Protein AF-0000000084980084 (afdb_homodimer)

Nearest PDB structures (foldseek):
  2id1-assembly2_B  TM=8.682E-01  e=2.088E-11  Chromobacterium violaceum ATCC 12472
  3ups-assembly1_A-2  TM=8.887E-01  e=3.877E-11  Zymomonas mobilis subsp. mobilis ZM4 = ATCC 31821
  4wcw-assembly1_B  TM=8.717E-01  e=7.095E-10  Mycobacterium tuberculosis H37Rv
  6sj6-assembly1_9  TM=8.234E-01  e=1.028E-09  Staphylococcus aureus subsp. aureus NCTC 8325
  4wcw-assembly2_C  TM=8.303E-01  e=7.442E-09  Mycobacterium tuberculosis H37Rv

Organism: NCBI:txid883114

Solvent-accessible surface area (backbone atoms only — not comparable to full-atom values): 10503 Å² total; per-residue (Å²): 129,56,73,67,55,50,45,52,48,25,31,52,75,63,64,42,38,80,73,38,77,42,81,36,47,93,73,39,74,57,29,42,30,41,35,37,34,30,18,86,34,45,70,44,28,48,51,33,51,50,39,30,50,51,53,41,43,74,71,72,47,66,76,76,42,79,41,42,69,87,76,17,45,48,29,41,36,35,47,53,48,35,38,37,40,35,29,14,46,67,52,38,50,50,31,50,53,52,52,71,73,107,128,56,74,66,56,49,48,52,49,26,32,53,75,63,62,42,38,81,72,37,78,43,81,35,48,93,74,38,74,57,29,43,29,40,35,38,34,31,18,85,35,45,69,45,28,48,50,34,52,50,40,32,50,51,52,41,43,74,71,70,46,65,77,77,43,78,41,43,70,87,75,17,45,48,28,41,35,34,47,53,48,34,37,36,40,36,29,15,48,65,52,39,50,51,31,50,54,52,50,67,76,103

InterPro domains:
  IPR004394 Protein Iojap/ribosomal silencing factor RsfS [MF_01477] (1-102)
  IPR004394 Protein Iojap/ribosomal silencing factor RsfS [PTHR21043] (2-101)
  IPR004394 Protein Iojap/ribosomal silencing factor RsfS [TIGR00090] (4-101)
  IPR043519 Nucleotidyltransferase superfamily [G3DSA:3.30.460.10] (1-102)
  IPR043519 Nucleotidyltransferase superfamily [SSF81301] (2-101)

Structure (mmCIF, N/CA/C/O backbone):
data_AF-0000000084980084-model_v1
#
loop_
_entity.id
_entity.type
_entity.pdbx_description
1 polymer 'Ribosomal silencing factor RsfS'
#
loop_
_atom_site.group_PDB
_atom_site.id
_atom_site.type_symbol
_atom_site.label_atom_id
_atom_site.label_alt_id
_atom_site.label_comp_id
_atom_site.label_asym_id
_atom_site.label_entity_id
_atom_site.label_seq_id
_atom_site.pdbx_PDB_ins_code
_atom_site.Cartn_x
_atom_site.Cartn_y
_atom_site.Cartn_z
_atom_site.occupancy
_atom_site.B_iso_or_equiv
_atom_site.auth_seq_id
_atom_site.auth_comp_id
_atom_site.auth_asym_id
_atom_site.auth_atom_id
_atom_site.pdbx_PDB_model_num
ATOM 1 N N . MET A 1 1 ? -14.57 -20.594 -0.351 1 77.12 1 MET A N 1
ATOM 2 C CA . MET A 1 1 ? -13.289 -19.969 -0.024 1 77.12 1 MET A CA 1
ATOM 3 C C . MET A 1 1 ? -13.453 -18.453 0.149 1 77.12 1 MET A C 1
ATOM 5 O O . MET A 1 1 ? -14.141 -17.812 -0.641 1 77.12 1 MET A O 1
ATOM 9 N N . ASN A 1 2 ? -12.984 -17.906 1.342 1 91.81 2 ASN A N 1
ATOM 10 C CA . ASN A 1 2 ? -13.164 -16.469 1.499 1 91.81 2 ASN A CA 1
ATOM 11 C C . ASN A 1 2 ? -12.148 -15.68 0.67 1 91.81 2 ASN A C 1
ATOM 13 O O . ASN A 1 2 ? -11.258 -16.266 0.054 1 91.81 2 ASN A O 1
ATOM 17 N N . LYS A 1 3 ? -12.375 -14.484 0.524 1 95.31 3 LYS A N 1
ATOM 18 C CA . LYS A 1 3 ? -11.602 -13.617 -0.361 1 95.31 3 LYS A CA 1
ATOM 19 C C . LYS A 1 3 ? -10.109 -13.719 -0.072 1 95.31 3 LYS A C 1
ATOM 21 O O . LYS A 1 3 ? -9.297 -13.781 -0.997 1 95.31 3 LYS A O 1
ATOM 26 N N . LEU A 1 4 ? -9.672 -13.789 1.197 1 97.44 4 LEU A N 1
ATOM 27 C CA . LEU A 1 4 ? -8.266 -13.875 1.592 1 97.44 4 LEU A CA 1
ATOM 28 C C . LEU A 1 4 ? -7.652 -15.195 1.14 1 97.44 4 LEU A C 1
ATOM 30 O O . LEU A 1 4 ? -6.531 -15.219 0.631 1 97.44 4 LEU A O 1
ATOM 34 N N . GLU A 1 5 ? -8.383 -16.281 1.308 1 97.88 5 GLU A N 1
ATOM 35 C CA . GLU A 1 5 ? -7.914 -17.594 0.877 1 97.88 5 GLU A CA 1
ATOM 36 C C . GLU A 1 5 ? -7.707 -17.641 -0.634 1 97.88 5 GLU A C 1
ATOM 38 O O . GLU A 1 5 ? -6.766 -18.266 -1.12 1 97.88 5 GLU A O 1
ATOM 43 N N . ILE A 1 6 ? -8.609 -16.969 -1.314 1 98.19 6 ILE A N 1
ATOM 44 C CA . ILE A 1 6 ? -8.516 -16.906 -2.77 1 98.19 6 ILE A CA 1
ATOM 45 C C . ILE A 1 6 ? -7.219 -16.219 -3.176 1 98.19 6 ILE A C 1
ATOM 47 O O . ILE A 1 6 ? -6.492 -16.703 -4.043 1 98.19 6 ILE A O 1
ATOM 51 N N . VAL A 1 7 ? -6.898 -15.062 -2.568 1 98.69 7 VAL A N 1
ATOM 52 C CA . VAL A 1 7 ? -5.703 -14.289 -2.869 1 98.69 7 VAL A CA 1
ATOM 53 C C . VAL A 1 7 ? -4.457 -15.109 -2.559 1 98.69 7 VAL A C 1
ATOM 55 O O . VAL A 1 7 ? -3.541 -15.203 -3.383 1 98.69 7 VAL A O 1
ATOM 58 N N . LYS A 1 8 ? -4.449 -15.758 -1.395 1 98.69 8 LYS A N 1
ATOM 59 C CA . LYS A 1 8 ? -3.299 -16.562 -0.993 1 98.69 8 LYS A CA 1
ATOM 60 C C . LYS A 1 8 ? -3.062 -17.719 -1.973 1 98.69 8 LYS A C 1
ATOM 62 O O . LYS A 1 8 ? -1.929 -17.953 -2.393 1 98.69 8 LYS A O 1
ATOM 67 N N . LYS A 1 9 ? -4.156 -18.422 -2.297 1 98.56 9 LYS A N 1
ATOM 68 C CA . LYS A 1 9 ? -4.059 -19.547 -3.219 1 98.56 9 LYS A CA 1
ATOM 69 C C . LYS A 1 9 ? -3.564 -19.094 -4.59 1 98.56 9 LYS A C 1
ATOM 71 O O . LYS A 1 9 ? -2.75 -19.781 -5.215 1 98.56 9 LYS A O 1
ATOM 76 N N . ALA A 1 10 ? -4.082 -17.953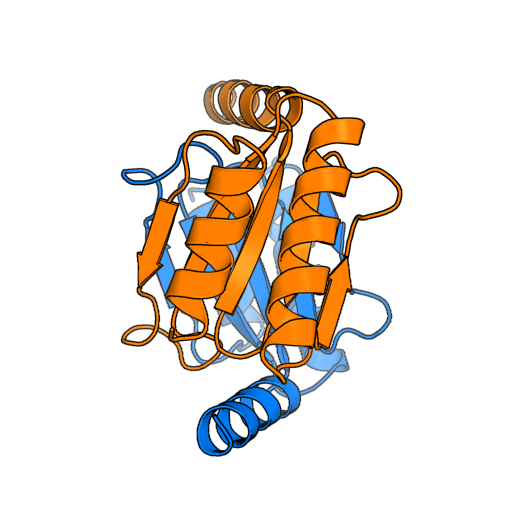 -5.043 1 98.75 10 ALA A N 1
ATOM 77 C CA . ALA A 1 10 ? -3.639 -17.406 -6.324 1 98.75 10 ALA A CA 1
ATOM 78 C C . ALA A 1 10 ? -2.135 -17.156 -6.324 1 98.75 10 ALA A C 1
ATOM 80 O O . ALA A 1 10 ? -1.443 -17.469 -7.293 1 98.75 10 ALA A O 1
ATOM 81 N N . CYS A 1 11 ? -1.605 -16.547 -5.277 1 98.81 11 CYS A N 1
ATOM 82 C CA . CYS A 1 11 ? -0.177 -16.281 -5.148 1 98.81 11 CYS A CA 1
ATOM 83 C C . CYS A 1 11 ? 0.62 -17.578 -5.141 1 98.81 11 CYS A C 1
ATOM 85 O O . CYS A 1 11 ? 1.653 -17.688 -5.805 1 98.81 11 CYS A O 1
ATOM 87 N N . GLU A 1 12 ? 0.078 -18.609 -4.379 1 98.62 12 GLU A N 1
ATOM 88 C CA . GLU A 1 12 ? 0.736 -19.906 -4.301 1 98.62 12 GLU A CA 1
ATOM 89 C C . GLU A 1 12 ? 0.743 -20.609 -5.656 1 98.62 12 GLU A C 1
ATOM 91 O O . GLU A 1 12 ? 1.755 -21.188 -6.059 1 98.62 12 GLU A O 1
ATOM 96 N N . ASP A 1 13 ? -0.375 -20.531 -6.316 1 98.5 13 ASP A N 1
ATOM 97 C CA . ASP A 1 13 ? -0.528 -21.188 -7.605 1 98.5 13 ASP A CA 1
ATOM 98 C C . ASP A 1 13 ? 0.495 -20.672 -8.617 1 98.5 13 ASP A C 1
ATOM 100 O O . ASP A 1 13 ? 0.95 -21.422 -9.484 1 98.5 13 ASP A O 1
ATOM 104 N N . ARG A 1 14 ? 0.792 -19.375 -8.469 1 98.69 14 ARG A N 1
ATOM 105 C CA . ARG A 1 14 ? 1.751 -18.797 -9.398 1 98.69 14 ARG A CA 1
ATOM 106 C C . ARG A 1 14 ? 3.139 -18.703 -8.773 1 98.69 14 ARG A C 1
ATOM 108 O O . ARG A 1 14 ? 3.994 -17.953 -9.25 1 98.69 14 ARG A O 1
ATOM 115 N N . LEU A 1 15 ? 3.291 -19.375 -7.652 1 98.62 15 LEU A N 1
ATOM 116 C CA . LEU A 1 15 ? 4.586 -19.562 -7.012 1 98.62 15 LEU A CA 1
ATOM 117 C C . LEU A 1 15 ? 5.156 -18.25 -6.516 1 98.62 15 LEU A C 1
ATOM 119 O O . LEU A 1 15 ? 6.355 -18 -6.641 1 98.62 15 LEU A O 1
ATOM 123 N N . GLY A 1 16 ? 4.281 -17.391 -6.066 1 98.62 16 GLY A N 1
ATOM 124 C CA . GLY A 1 16 ? 4.781 -16.234 -5.355 1 98.62 16 GLY A CA 1
ATOM 125 C C . GLY A 1 16 ? 5.594 -16.578 -4.125 1 98.62 16 GLY A C 1
ATOM 126 O O . GLY A 1 16 ? 5.344 -17.609 -3.482 1 98.62 16 GLY A O 1
ATOM 127 N N . SER A 1 17 ? 6.59 -15.742 -3.809 1 97.88 17 SER A N 1
ATOM 128 C CA . SER A 1 17 ? 7.441 -16.016 -2.658 1 97.88 17 SER A CA 1
ATOM 129 C C . SER A 1 17 ? 7.184 -15.031 -1.527 1 97.88 17 SER A C 1
ATOM 131 O O . SER A 1 17 ? 6.609 -13.961 -1.751 1 97.88 17 SER A O 1
ATOM 133 N N . ASP A 1 18 ? 7.547 -15.414 -0.273 1 96.56 18 ASP A N 1
ATOM 134 C CA . ASP A 1 18 ? 7.465 -14.562 0.908 1 96.56 18 ASP A CA 1
ATOM 135 C C . ASP A 1 18 ? 6.074 -13.945 1.044 1 96.56 18 ASP A C 1
ATOM 137 O O . ASP A 1 18 ? 5.938 -12.727 1.154 1 96.56 18 ASP A O 1
ATOM 141 N N . ILE A 1 19 ? 5.094 -14.828 0.903 1 98.19 19 ILE A N 1
ATOM 142 C CA . ILE A 1 19 ? 3.711 -14.375 1.026 1 98.19 19 ILE A CA 1
ATOM 143 C C . ILE A 1 19 ? 3.402 -14.047 2.486 1 98.19 19 ILE A C 1
ATOM 145 O O . ILE A 1 19 ? 3.434 -14.93 3.346 1 98.19 19 ILE A O 1
ATOM 149 N N . LYS A 1 20 ? 3.145 -12.758 2.812 1 97.44 20 LYS A N 1
ATOM 150 C CA . LYS A 1 20 ? 2.805 -12.297 4.156 1 97.44 20 LYS A CA 1
ATOM 151 C C . LYS A 1 20 ? 1.381 -11.75 4.203 1 97.44 20 LYS A C 1
ATOM 153 O O . LYS A 1 20 ? 0.94 -11.07 3.277 1 97.44 20 LYS A O 1
ATOM 158 N N . VAL A 1 21 ? 0.705 -12.133 5.18 1 97.56 21 VAL A N 1
ATOM 159 C CA . VAL A 1 21 ? -0.629 -11.602 5.441 1 97.56 21 VAL A CA 1
ATOM 160 C C . VAL A 1 21 ? -0.624 -10.805 6.742 1 97.56 21 VAL A C 1
ATOM 162 O O . VAL A 1 21 ? -0.337 -11.352 7.812 1 97.56 21 VAL A O 1
ATOM 165 N N . LEU A 1 22 ? -0.903 -9.516 6.578 1 95.88 22 LEU A N 1
ATOM 166 C CA . LEU A 1 22 ? -0.976 -8.648 7.746 1 95.88 22 LEU A CA 1
ATOM 167 C C . LEU A 1 22 ? -2.424 -8.305 8.078 1 95.88 22 LEU A C 1
ATOM 169 O O . LEU A 1 22 ? -3.123 -7.684 7.281 1 95.88 22 LEU A O 1
ATOM 173 N N . GLU A 1 23 ? -2.887 -8.742 9.273 1 95.5 23 GLU A N 1
ATOM 174 C CA . GLU A 1 23 ? -4.211 -8.352 9.742 1 95.5 23 GLU A CA 1
ATOM 175 C C . GLU A 1 23 ? -4.195 -6.934 10.312 1 95.5 23 GLU A C 1
ATOM 177 O O . GLU A 1 23 ? -3.527 -6.668 11.312 1 95.5 23 GLU A O 1
ATOM 182 N N . ILE A 1 24 ? -4.961 -6.047 9.617 1 93.62 24 ILE A N 1
ATOM 183 C CA . ILE A 1 24 ? -4.848 -4.656 10.047 1 93.62 24 ILE A CA 1
ATOM 184 C C . ILE A 1 24 ? -6.227 -4.109 10.398 1 93.62 24 ILE A C 1
ATOM 186 O O . ILE A 1 24 ? -6.371 -2.928 10.727 1 93.62 24 ILE A O 1
ATOM 190 N N . GLY A 1 25 ? -7.23 -4.918 10.375 1 91.31 25 GLY A N 1
ATOM 191 C CA . GLY A 1 25 ? -8.609 -4.512 10.602 1 91.31 25 GLY A CA 1
ATOM 192 C C . GLY A 1 25 ? -8.828 -3.9 11.969 1 91.31 25 GLY A C 1
ATOM 193 O O . GLY A 1 25 ? -9.758 -3.109 12.156 1 91.31 25 GLY A O 1
ATOM 194 N N . SER A 1 26 ? -8.078 -4.297 12.977 1 91.31 26 SER A N 1
ATOM 195 C CA . SER A 1 26 ? -8.203 -3.75 14.32 1 91.31 26 SER A CA 1
ATOM 196 C C . SER A 1 26 ? -7.555 -2.375 14.43 1 91.31 26 SER A C 1
ATOM 198 O O . SER A 1 26 ? -7.824 -1.627 15.367 1 91.31 26 SER A O 1
ATOM 200 N N . LYS A 1 27 ? -6.758 -2.014 13.43 1 90.75 27 LYS A N 1
ATOM 201 C CA . LYS A 1 27 ? -5.988 -0.774 13.492 1 90.75 27 LYS A CA 1
ATOM 202 C C . LYS A 1 27 ? -6.586 0.289 12.578 1 90.75 27 LYS A C 1
ATOM 204 O O . LYS A 1 27 ? -6.473 1.486 12.852 1 90.75 27 LYS A O 1
ATOM 209 N N . THR A 1 28 ? -7.137 -0.176 11.477 1 90.19 28 THR A N 1
ATOM 210 C CA . THR A 1 28 ? -7.68 0.755 10.492 1 90.19 28 THR A CA 1
ATOM 211 C C . THR A 1 28 ? -8.93 0.177 9.828 1 90.19 28 THR A C 1
ATOM 213 O O . THR A 1 28 ? -9.109 -1.041 9.797 1 90.19 28 THR A O 1
ATOM 216 N N . THR A 1 29 ? -9.742 1.043 9.32 1 88.62 29 THR A N 1
ATOM 217 C CA . THR A 1 29 ? -10.984 0.591 8.695 1 88.62 29 THR A CA 1
ATOM 218 C C . THR A 1 29 ? -10.805 0.44 7.191 1 88.62 29 THR A C 1
ATOM 220 O O . THR A 1 29 ? -11.703 -0.048 6.5 1 88.62 29 THR A O 1
ATOM 223 N N . ILE A 1 30 ? -9.727 0.783 6.605 1 90.5 30 ILE A N 1
ATOM 224 C CA . ILE A 1 30 ? -9.539 0.833 5.156 1 90.5 30 ILE A CA 1
ATOM 225 C C . ILE A 1 30 ? -9.5 -0.586 4.594 1 90.5 30 ILE A C 1
ATOM 227 O O . ILE A 1 30 ? -9.945 -0.825 3.467 1 90.5 30 ILE A O 1
ATOM 231 N N . ALA A 1 31 ? -8.875 -1.451 5.328 1 94 31 ALA A N 1
ATOM 232 C CA . ALA A 1 31 ? -8.758 -2.844 4.902 1 94 31 ALA A CA 1
ATOM 233 C C . ALA A 1 31 ? -8.688 -3.779 6.109 1 94 31 ALA A C 1
ATOM 235 O O . ALA A 1 31 ? -8.305 -3.361 7.203 1 94 31 ALA A O 1
ATOM 236 N N . ASP A 1 32 ? -9.039 -5.039 5.914 1 95.5 32 ASP A N 1
ATOM 237 C CA . ASP A 1 32 ? -8.898 -6.055 6.949 1 95.5 32 ASP A CA 1
ATOM 238 C C . ASP A 1 32 ? -7.52 -6.707 6.891 1 95.5 32 ASP A C 1
ATOM 240 O O . ASP A 1 32 ? -6.969 -7.105 7.922 1 95.5 32 ASP A O 1
ATOM 244 N N . TYR A 1 33 ? -6.969 -6.734 5.582 1 96.69 33 TYR A N 1
ATOM 245 C CA . TYR A 1 33 ? -5.691 -7.41 5.387 1 96.69 33 TYR A CA 1
ATOM 246 C C . TYR A 1 33 ? -4.836 -6.672 4.367 1 96.69 33 TYR A C 1
ATOM 248 O O . TYR A 1 33 ? -5.344 -6.191 3.354 1 96.69 33 TYR A O 1
ATOM 256 N N . PHE A 1 34 ? -3.574 -6.543 4.625 1 97.62 34 PHE A N 1
ATOM 257 C CA . PHE A 1 34 ? -2.566 -6.348 3.586 1 97.62 34 PHE A CA 1
ATOM 258 C C . PHE A 1 34 ? -1.901 -7.672 3.225 1 97.62 34 PHE A C 1
ATOM 260 O O . PHE A 1 34 ? -1.542 -8.453 4.105 1 97.62 34 PHE A O 1
ATOM 267 N N . VAL A 1 35 ? -1.855 -7.914 2.01 1 98.38 35 VAL A N 1
ATOM 268 C CA . VAL A 1 35 ? -1.108 -9.07 1.521 1 98.38 35 VAL A CA 1
ATOM 269 C C . VAL A 1 35 ? 0.121 -8.602 0.747 1 98.38 35 VAL A C 1
ATOM 271 O O . VAL A 1 35 ? 0.023 -7.719 -0.109 1 98.38 35 VAL A O 1
ATOM 274 N N . ILE A 1 36 ? 1.264 -9.141 1.108 1 98.12 36 ILE A N 1
ATOM 275 C CA . ILE A 1 36 ? 2.514 -8.797 0.439 1 98.12 36 ILE A CA 1
ATOM 276 C C . ILE A 1 36 ? 3.119 -10.055 -0.187 1 98.12 36 ILE A C 1
ATOM 278 O O . ILE A 1 36 ? 3.223 -11.094 0.468 1 98.12 36 ILE A O 1
ATOM 282 N N . VAL A 1 37 ? 3.451 -9.977 -1.433 1 98.56 37 VAL A N 1
ATOM 283 C CA . VAL A 1 37 ? 4.023 -11.133 -2.121 1 98.56 37 VAL A CA 1
ATOM 284 C C . VAL A 1 37 ? 5.156 -10.68 -3.035 1 98.56 37 VAL A C 1
ATOM 286 O O . VAL A 1 37 ? 5.18 -9.531 -3.488 1 98.56 37 VAL A O 1
ATOM 289 N N . THR A 1 38 ? 6.129 -11.594 -3.234 1 98.38 38 THR A N 1
ATOM 290 C CA . THR A 1 38 ? 7.297 -11.297 -4.059 1 98.38 38 THR A CA 1
ATOM 291 C C . THR A 1 38 ? 7.293 -12.141 -5.328 1 98.38 38 THR A C 1
ATOM 293 O O . THR A 1 38 ? 7.086 -13.352 -5.273 1 98.38 38 THR A O 1
ATOM 296 N N . GLY A 1 39 ? 7.332 -11.477 -6.438 1 98.62 39 GLY A N 1
ATOM 297 C CA . GLY A 1 39 ? 7.617 -12.148 -7.699 1 98.62 39 GLY A CA 1
ATOM 298 C C . GLY A 1 39 ? 9.086 -12.094 -8.086 1 98.62 39 GLY A C 1
ATOM 299 O O . GLY A 1 39 ? 9.789 -11.156 -7.715 1 98.62 39 GLY A O 1
ATOM 300 N N . ASN A 1 40 ? 9.539 -12.953 -8.945 1 97.81 40 ASN A N 1
ATOM 301 C CA . ASN A 1 40 ? 10.961 -13.07 -9.273 1 97.81 40 ASN A CA 1
ATOM 302 C C . ASN A 1 40 ? 11.336 -12.18 -10.453 1 97.81 40 ASN A C 1
ATOM 304 O O . ASN A 1 40 ? 12.516 -12.016 -10.758 1 97.81 40 ASN A O 1
ATOM 308 N N . SER A 1 41 ? 10.406 -11.688 -11.164 1 98.12 41 SER A N 1
ATOM 309 C CA . SER A 1 41 ? 10.586 -10.797 -12.312 1 98.12 41 SER A CA 1
ATOM 310 C C . SER A 1 41 ? 9.328 -9.969 -12.57 1 98.12 41 SER A C 1
ATOM 312 O O . SER A 1 41 ? 8.281 -10.219 -11.969 1 98.12 41 SER A O 1
ATOM 314 N N . VAL A 1 42 ? 9.477 -8.977 -13.453 1 98.19 42 VAL A N 1
ATOM 315 C CA . VAL A 1 42 ? 8.336 -8.148 -13.82 1 98.19 42 VAL A CA 1
ATOM 316 C C . VAL A 1 42 ? 7.258 -9.016 -14.469 1 98.19 42 VAL A C 1
ATOM 318 O O . VAL A 1 42 ? 6.062 -8.828 -14.227 1 98.19 42 VAL A O 1
ATOM 321 N N . GLN A 1 43 ? 7.699 -9.953 -15.297 1 98.31 43 GLN A N 1
ATOM 322 C CA . GLN A 1 43 ? 6.746 -10.867 -15.906 1 98.31 43 GLN A CA 1
ATOM 323 C C . GLN A 1 43 ? 6.016 -11.688 -14.852 1 98.31 43 GLN A C 1
ATOM 325 O O . GLN A 1 43 ? 4.809 -11.914 -14.953 1 98.31 43 GLN A O 1
ATOM 330 N N . HIS A 1 44 ? 6.746 -12.117 -13.914 1 98.75 44 HIS A N 1
ATOM 331 C CA . HIS A 1 44 ? 6.176 -12.922 -12.844 1 98.75 44 HIS A CA 1
ATOM 332 C C . HIS A 1 44 ? 5.219 -12.102 -11.992 1 98.75 44 HIS A C 1
ATOM 334 O O . HIS A 1 44 ? 4.141 -12.578 -11.625 1 98.75 44 HIS A O 1
ATOM 340 N N . THR A 1 45 ? 5.57 -10.859 -11.609 1 98.81 45 THR A N 1
ATOM 341 C CA . THR A 1 45 ? 4.668 -10.016 -10.836 1 98.81 45 THR A CA 1
ATOM 342 C C . THR A 1 45 ? 3.357 -9.797 -11.586 1 98.81 45 THR A C 1
ATOM 344 O O . THR A 1 45 ? 2.281 -9.805 -10.984 1 98.81 45 THR A O 1
ATOM 347 N N . LYS A 1 46 ? 3.451 -9.586 -12.891 1 98.62 46 LYS A N 1
ATOM 348 C CA . LYS A 1 46 ? 2.248 -9.43 -13.703 1 98.62 46 LYS A CA 1
ATOM 349 C C . LYS A 1 46 ? 1.405 -10.703 -13.688 1 98.62 46 LYS A C 1
ATOM 351 O O . LYS A 1 46 ? 0.177 -10.641 -13.609 1 98.62 46 LYS A O 1
ATOM 356 N N . ALA A 1 47 ? 2.074 -11.867 -13.766 1 98.75 47 ALA A N 1
ATOM 357 C CA . ALA A 1 47 ? 1.364 -13.141 -13.734 1 98.75 47 ALA A CA 1
ATOM 358 C C . ALA A 1 47 ? 0.641 -13.328 -12.406 1 98.75 47 ALA A C 1
ATOM 360 O O . ALA A 1 47 ? -0.477 -13.852 -12.367 1 98.75 47 ALA A O 1
ATOM 361 N N . LEU A 1 48 ? 1.312 -12.938 -11.32 1 98.88 48 LEU A N 1
ATOM 362 C CA . LEU A 1 48 ? 0.701 -12.992 -10 1 98.88 48 LEU A CA 1
ATOM 363 C C . LEU A 1 48 ? -0.545 -12.117 -9.938 1 98.88 48 LEU A C 1
ATOM 365 O O . LEU A 1 48 ? -1.608 -12.57 -9.508 1 98.88 48 LEU A O 1
ATOM 369 N N . ALA A 1 49 ? -0.368 -10.906 -10.414 1 98.75 49 ALA A N 1
ATOM 370 C CA . ALA A 1 49 ? -1.482 -9.961 -10.391 1 98.75 49 ALA A CA 1
ATOM 371 C C . ALA A 1 49 ? -2.654 -10.477 -11.219 1 98.75 49 ALA A C 1
ATOM 373 O O . ALA A 1 49 ? -3.805 -10.438 -10.773 1 98.75 49 ALA A O 1
ATOM 374 N N . ASN A 1 50 ? -2.371 -10.961 -12.422 1 98.62 50 ASN A N 1
ATOM 375 C CA . ASN A 1 50 ? -3.406 -11.484 -13.305 1 98.62 50 ASN A CA 1
ATOM 376 C C . ASN A 1 50 ? -4.121 -12.688 -12.688 1 98.62 50 ASN A C 1
ATOM 378 O O . ASN A 1 50 ? -5.34 -12.82 -12.805 1 98.62 50 ASN A O 1
ATOM 382 N N . GLU A 1 51 ? -3.352 -13.547 -12.055 1 98.81 51 GLU A N 1
ATOM 383 C CA . GLU A 1 51 ? -3.947 -14.711 -11.422 1 98.81 51 GLU A CA 1
ATOM 384 C C . GLU A 1 51 ? -4.887 -14.305 -10.289 1 98.81 51 GLU A C 1
ATOM 386 O O . GLU A 1 51 ? -5.988 -14.844 -10.164 1 98.81 51 GLU A O 1
ATOM 391 N N . ILE A 1 52 ? -4.406 -13.359 -9.453 1 98.81 52 ILE A N 1
ATOM 392 C CA . ILE A 1 52 ? -5.242 -12.859 -8.367 1 98.81 52 ILE A CA 1
ATOM 393 C C . ILE A 1 52 ? -6.531 -12.273 -8.938 1 98.81 52 ILE A C 1
ATOM 395 O O . ILE A 1 52 ? -7.625 -12.586 -8.469 1 98.81 52 ILE A O 1
ATOM 399 N N . GLU A 1 53 ? -6.367 -11.438 -9.953 1 98.5 53 GLU A N 1
ATOM 400 C CA . GLU A 1 53 ? -7.523 -10.805 -10.57 1 98.5 53 GLU A CA 1
ATOM 401 C C . GLU A 1 53 ? -8.492 -11.844 -11.125 1 98.5 53 GLU A C 1
ATOM 403 O O . GLU A 1 53 ? -9.695 -11.773 -10.875 1 98.5 53 GLU A O 1
ATOM 408 N N . ASP A 1 54 ? -7.965 -12.828 -11.852 1 98.44 54 ASP A N 1
ATOM 409 C CA . ASP A 1 54 ? -8.781 -13.867 -12.461 1 98.44 54 ASP A CA 1
ATOM 410 C C . ASP A 1 54 ? -9.555 -14.648 -11.406 1 98.44 54 ASP A C 1
ATOM 412 O O . ASP A 1 54 ? -10.766 -14.844 -11.531 1 98.44 54 ASP A O 1
ATOM 416 N N . LYS A 1 55 ? -8.883 -15.062 -10.359 1 98.38 55 LYS A N 1
ATOM 417 C CA . LYS A 1 55 ? -9.508 -15.883 -9.328 1 98.38 55 LYS A CA 1
ATOM 418 C C . LYS A 1 55 ? -10.539 -15.078 -8.531 1 98.38 55 LYS A C 1
ATOM 420 O O . LYS A 1 55 ? -11.594 -15.594 -8.164 1 98.38 55 L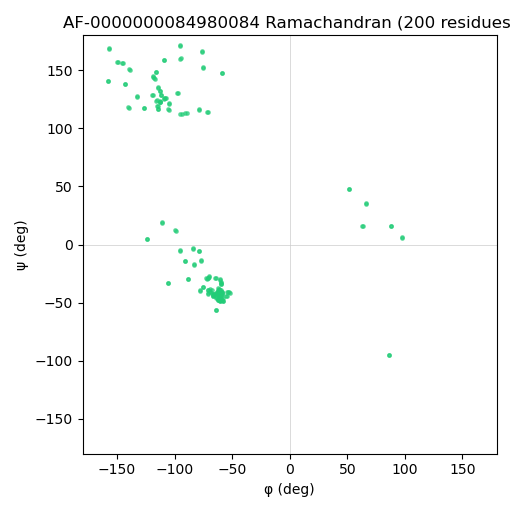YS A O 1
ATOM 425 N N . ILE A 1 56 ? -10.18 -13.844 -8.242 1 97.69 56 ILE A N 1
ATOM 426 C CA . ILE A 1 56 ? -11.086 -12.961 -7.516 1 97.69 56 ILE A CA 1
ATOM 427 C C . ILE A 1 56 ? -12.359 -12.742 -8.328 1 97.69 56 ILE A C 1
ATOM 429 O O . ILE A 1 56 ? -13.469 -12.859 -7.801 1 97.69 56 ILE A O 1
ATOM 433 N N . GLU A 1 57 ? -12.18 -12.484 -9.633 1 97.06 57 GLU A N 1
ATOM 434 C CA . GLU A 1 57 ? -13.32 -12.227 -10.5 1 97.06 57 GLU A CA 1
ATOM 435 C C . GLU A 1 57 ? -14.156 -13.492 -10.703 1 97.06 57 GLU A C 1
ATOM 437 O O . GLU A 1 57 ? -15.383 -13.445 -10.703 1 97.06 57 GLU A O 1
ATOM 442 N N . LYS A 1 58 ? -13.5 -14.617 -10.82 1 97.44 58 LYS A N 1
ATOM 443 C CA . LYS A 1 58 ? -14.203 -15.891 -10.984 1 97.44 58 LYS A CA 1
ATOM 444 C C . LYS A 1 58 ? -15.023 -16.219 -9.742 1 97.44 58 LYS A C 1
ATOM 446 O O . LYS A 1 58 ? -16.062 -16.875 -9.844 1 97.44 58 LYS A O 1
ATOM 451 N N . ALA A 1 59 ? -14.555 -15.734 -8.625 1 96.31 59 ALA A N 1
ATOM 452 C CA . ALA A 1 59 ? -15.258 -16 -7.371 1 96.31 59 ALA A CA 1
ATOM 453 C C . ALA A 1 59 ? -16.391 -15.008 -7.16 1 96.31 59 ALA A C 1
ATOM 455 O O . ALA A 1 59 ? -17.109 -15.078 -6.156 1 96.31 59 ALA A O 1
ATOM 456 N N . GLY A 1 60 ? -16.562 -14.008 -8.07 1 94.31 60 GLY A N 1
ATOM 457 C CA . GLY A 1 60 ? -17.688 -13.086 -8.023 1 94.31 60 GLY A CA 1
ATOM 458 C C . GLY A 1 60 ? -17.359 -11.766 -7.344 1 94.31 60 GLY A C 1
ATOM 459 O O . GLY A 1 60 ? -18.25 -10.961 -7.07 1 94.31 60 GLY A O 1
ATOM 460 N N . TYR A 1 61 ? -16.078 -11.625 -7.023 1 94.5 61 TYR A N 1
ATOM 461 C CA . TYR A 1 61 ? -15.633 -10.375 -6.43 1 94.5 61 TYR A CA 1
ATOM 462 C C . TYR A 1 61 ? -15.07 -9.438 -7.492 1 94.5 61 TYR A C 1
ATOM 464 O O . TYR A 1 61 ? -14.992 -9.797 -8.672 1 94.5 61 TYR A O 1
ATOM 472 N N . GLU A 1 62 ? -14.82 -8.211 -7.094 1 92.94 62 GLU A N 1
ATOM 473 C CA . GLU A 1 62 ? -14.297 -7.207 -8.016 1 92.94 62 GLU A CA 1
ATOM 474 C C . GLU A 1 62 ? -12.93 -6.703 -7.574 1 92.94 62 GLU A C 1
ATOM 476 O O . GLU A 1 62 ? -12.664 -6.586 -6.379 1 92.94 62 GLU A O 1
ATOM 481 N N . VAL A 1 63 ? -12.102 -6.43 -8.516 1 95.75 63 VAL A N 1
ATOM 482 C CA . VAL A 1 63 ? -10.875 -5.668 -8.297 1 95.75 63 VAL A CA 1
ATOM 483 C C . VAL A 1 63 ? -11.156 -4.176 -8.477 1 95.75 63 VAL A C 1
ATOM 485 O O . VAL A 1 63 ? -11.438 -3.723 -9.586 1 95.75 63 VAL A O 1
ATOM 488 N N . LEU A 1 64 ? -11.047 -3.43 -7.371 1 93.62 64 LEU A N 1
ATOM 489 C CA . LEU A 1 64 ? -11.438 -2.025 -7.398 1 93.62 64 LEU A CA 1
ATOM 490 C C . LEU A 1 64 ?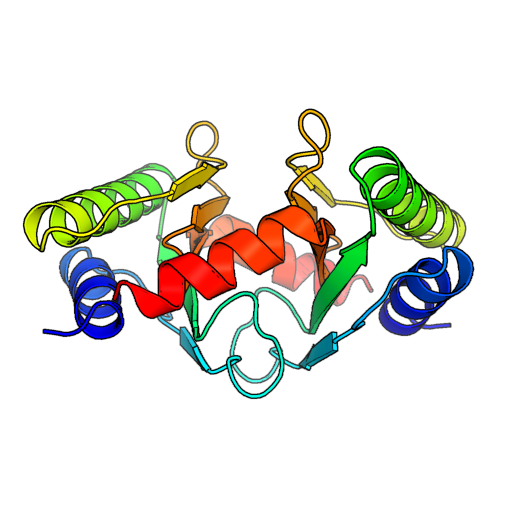 -10.391 -1.184 -8.117 1 93.62 64 LEU A C 1
ATOM 492 O O . LEU A 1 64 ? -10.727 -0.219 -8.805 1 93.62 64 LEU A O 1
ATOM 496 N N . ARG A 1 65 ? -9.156 -1.506 -7.945 1 92.5 65 ARG A N 1
ATOM 497 C CA . ARG A 1 65 ? -8.07 -0.728 -8.531 1 92.5 65 ARG A CA 1
ATOM 498 C C . ARG A 1 65 ? -6.801 -1.567 -8.664 1 92.5 65 ARG A C 1
ATOM 500 O O . ARG A 1 65 ? -6.504 -2.389 -7.797 1 92.5 65 ARG A O 1
ATOM 507 N N . ASN A 1 66 ? -6.09 -1.372 -9.789 1 94.12 66 ASN A N 1
ATOM 508 C CA . ASN A 1 66 ? -4.77 -1.938 -10.047 1 94.12 66 ASN A CA 1
ATOM 509 C C . ASN A 1 66 ? -3.764 -0.862 -10.445 1 94.12 66 ASN A C 1
ATOM 511 O O . ASN A 1 66 ? -3.936 -0.198 -11.469 1 94.12 66 ASN A O 1
ATOM 515 N N . GLU A 1 67 ? -2.744 -0.716 -9.625 1 93.19 67 GLU A N 1
ATOM 516 C CA . GLU A 1 67 ? -1.756 0.322 -9.898 1 93.19 67 GLU A CA 1
ATOM 517 C C . GLU A 1 67 ? -0.376 -0.282 -10.148 1 93.19 67 GLU A C 1
ATOM 519 O O . GLU A 1 67 ? -0.004 -1.273 -9.516 1 93.19 67 GLU A O 1
ATOM 524 N N . GLY A 1 68 ? 0.389 0.297 -11.078 1 93.56 68 GLY A N 1
ATOM 525 C CA . GLY A 1 68 ? 1.787 -0.065 -11.25 1 93.56 68 GLY A CA 1
ATOM 526 C C . GLY A 1 68 ? 1.989 -1.236 -12.195 1 93.56 68 GLY A C 1
ATOM 527 O O . GLY A 1 68 ? 3.061 -1.847 -12.211 1 93.56 68 GLY A O 1
ATOM 528 N N . PHE A 1 69 ? 0.973 -1.51 -12.93 1 93.5 69 PHE A N 1
ATOM 529 C CA . PHE A 1 69 ? 1.033 -2.672 -13.812 1 93.5 69 PHE A CA 1
ATOM 530 C C . PHE A 1 69 ? 1.991 -2.424 -14.969 1 93.5 69 PHE A C 1
ATOM 532 O O . PHE A 1 69 ? 2.594 -3.363 -15.492 1 93.5 69 PHE A O 1
ATOM 539 N N . ARG A 1 70 ? 2.125 -1.223 -15.336 1 91.56 70 ARG A N 1
ATOM 540 C CA . ARG A 1 70 ? 2.977 -0.902 -16.469 1 91.56 70 ARG A CA 1
ATOM 541 C C . ARG A 1 70 ? 4.434 -1.254 -16.188 1 91.56 70 ARG A C 1
ATOM 543 O O . ARG A 1 70 ? 5.043 -2.043 -16.906 1 91.56 70 ARG A O 1
ATOM 550 N N . ASP A 1 71 ? 5.059 -0.739 -15.133 1 94.38 71 ASP A N 1
ATOM 551 C CA . ASP A 1 71 ? 6.434 -1.027 -14.727 1 94.38 71 ASP A CA 1
ATOM 552 C C . ASP A 1 71 ? 6.527 -2.381 -14.023 1 94.38 71 ASP A C 1
ATOM 554 O O . ASP A 1 71 ? 7.516 -3.1 -14.18 1 94.38 71 ASP A O 1
ATOM 558 N N . ALA A 1 72 ? 5.668 -2.676 -13.297 1 97.06 72 ALA A N 1
ATOM 559 C CA . ALA A 1 72 ? 5.367 -3.939 -12.633 1 97.06 72 ALA A CA 1
ATOM 560 C C . ALA A 1 72 ? 6.492 -4.34 -11.68 1 97.06 72 ALA A C 1
ATOM 562 O O . ALA A 1 72 ? 6.676 -5.523 -11.391 1 97.06 72 ALA A O 1
ATOM 563 N N . THR A 1 73 ? 7.367 -3.322 -11.359 1 97 73 THR A N 1
ATOM 564 C CA . THR A 1 73 ? 8.32 -3.6 -10.289 1 97 73 THR A CA 1
ATOM 565 C C . THR A 1 73 ? 7.625 -3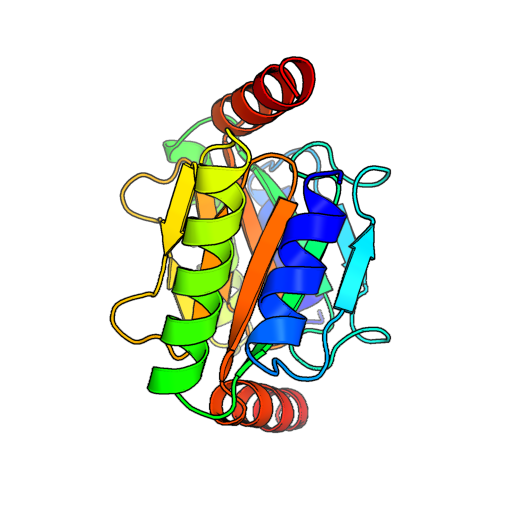.611 -8.93 1 97 73 THR A C 1
ATOM 567 O O . THR A 1 73 ? 8.086 -4.266 -7.996 1 97 73 THR A O 1
ATOM 570 N N . TRP A 1 74 ? 6.566 -2.871 -8.789 1 97 74 TRP A N 1
ATOM 571 C CA . TRP A 1 74 ? 5.621 -2.838 -7.68 1 97 74 TRP A CA 1
ATOM 572 C C . TRP A 1 74 ? 4.191 -2.68 -8.188 1 97 74 TRP A C 1
ATOM 574 O O . TRP A 1 74 ? 3.863 -1.679 -8.828 1 97 74 TRP A O 1
ATOM 584 N N . ILE A 1 75 ? 3.402 -3.656 -7.902 1 97.88 75 ILE A N 1
ATOM 585 C CA . ILE A 1 75 ? 1.988 -3.596 -8.258 1 97.88 75 ILE A CA 1
ATOM 586 C C . ILE A 1 75 ? 1.142 -3.523 -6.988 1 97.88 75 ILE A C 1
ATOM 588 O O . ILE A 1 75 ? 1.4 -4.242 -6.02 1 97.88 75 ILE A O 1
ATOM 592 N N . LEU A 1 76 ? 0.219 -2.607 -6.984 1 97.88 76 LEU A N 1
ATOM 593 C CA . LEU A 1 76 ? -0.742 -2.457 -5.898 1 97.88 76 LEU A CA 1
ATOM 594 C C . LEU A 1 76 ? -2.152 -2.791 -6.367 1 97.88 76 LEU A C 1
ATOM 596 O O . LEU A 1 76 ? -2.631 -2.23 -7.359 1 97.88 76 LEU A O 1
ATOM 600 N N . MET A 1 77 ? -2.766 -3.768 -5.68 1 97.94 77 MET A N 1
ATOM 601 C CA . MET A 1 77 ? -4.137 -4.141 -6.016 1 97.94 77 MET A CA 1
ATOM 602 C C . MET A 1 77 ? -5.082 -3.836 -4.863 1 97.94 77 MET A C 1
ATOM 604 O O . MET A 1 77 ? -4.859 -4.285 -3.736 1 97.94 77 MET A O 1
ATOM 608 N N . ASP A 1 78 ? -6.086 -3.068 -5.156 1 96.69 78 ASP A N 1
ATOM 609 C CA . ASP A 1 78 ? -7.168 -2.799 -4.211 1 96.69 78 ASP A CA 1
ATOM 610 C C . ASP A 1 78 ? -8.344 -3.744 -4.438 1 96.69 78 ASP A C 1
ATOM 612 O O . ASP A 1 78 ? -9.055 -3.633 -5.441 1 96.69 78 ASP A O 1
ATOM 616 N N . LEU A 1 79 ? -8.539 -4.605 -3.453 1 96.38 79 LEU A N 1
ATOM 617 C CA . LEU A 1 79 ? -9.641 -5.562 -3.537 1 96.38 79 LEU A CA 1
ATOM 618 C C . LEU A 1 79 ? -10.727 -5.234 -2.52 1 96.38 79 LEU A C 1
ATOM 620 O O . LEU A 1 79 ? -11.516 -6.105 -2.143 1 96.38 79 LEU A O 1
ATOM 624 N N . GLY A 1 80 ? -10.695 -4.008 -2.049 1 93.12 80 GLY A N 1
ATOM 625 C CA . GLY A 1 80 ? -11.625 -3.594 -1.015 1 93.12 80 GLY A CA 1
ATOM 626 C C . GLY A 1 80 ? -11.141 -3.908 0.388 1 93.12 80 GLY A C 1
ATOM 627 O O . GLY A 1 80 ? -10.336 -3.166 0.953 1 93.12 80 GLY A O 1
ATOM 628 N N . GLU A 1 81 ? -11.555 -5.02 0.923 1 94.12 81 GLU A N 1
ATOM 629 C CA . GLU A 1 81 ? -11.188 -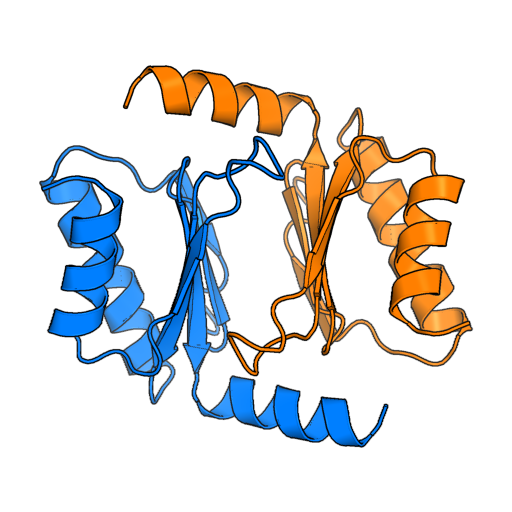5.383 2.287 1 94.12 81 GLU A CA 1
ATOM 630 C C . GLU A 1 81 ? -9.766 -5.945 2.344 1 94.12 81 GLU A C 1
ATOM 632 O O . GLU A 1 81 ? -9.242 -6.203 3.426 1 94.12 81 GLU A O 1
ATOM 637 N N . ILE A 1 82 ? -9.164 -6.113 1.18 1 96.88 82 ILE A N 1
ATOM 638 C CA . ILE A 1 82 ? -7.801 -6.617 1.071 1 96.88 82 ILE A CA 1
ATOM 639 C C . ILE A 1 82 ? -7.004 -5.742 0.106 1 96.88 82 ILE A C 1
ATOM 641 O O . ILE A 1 82 ? -7.469 -5.441 -0.997 1 96.88 82 ILE A O 1
ATOM 645 N N . ILE A 1 83 ? -5.875 -5.254 0.51 1 97.44 83 ILE A N 1
ATOM 646 C CA . ILE A 1 83 ? -4.93 -4.574 -0.371 1 97.44 83 ILE A CA 1
ATOM 647 C C . ILE A 1 83 ? -3.703 -5.457 -0.584 1 97.44 83 ILE A C 1
ATOM 649 O O . ILE A 1 83 ? -3.09 -5.922 0.38 1 97.44 83 ILE A O 1
ATOM 653 N N . VAL A 1 84 ? -3.365 -5.719 -1.843 1 98.62 84 VAL A N 1
ATOM 654 C CA . VAL A 1 84 ? -2.246 -6.598 -2.178 1 98.62 84 VAL A CA 1
ATOM 655 C C . VAL A 1 84 ? -1.091 -5.77 -2.736 1 98.62 84 VAL A C 1
ATOM 657 O O . VAL A 1 84 ? -1.289 -4.934 -3.621 1 98.62 84 VAL A O 1
ATOM 660 N N . HIS A 1 85 ? 0.042 -5.918 -2.176 1 98.19 85 HIS A N 1
ATOM 661 C CA . HIS A 1 85 ? 1.294 -5.383 -2.699 1 98.19 85 HIS A CA 1
ATOM 662 C C . HIS A 1 85 ? 2.146 -6.484 -3.322 1 98.19 85 HIS A C 1
ATOM 664 O O . HIS A 1 85 ? 2.502 -7.453 -2.648 1 98.19 85 HIS A O 1
ATOM 670 N N . ILE A 1 86 ? 2.473 -6.359 -4.582 1 98.69 86 ILE A N 1
ATOM 671 C CA . ILE A 1 86 ? 3.326 -7.309 -5.289 1 98.69 86 ILE A CA 1
ATOM 672 C C . ILE A 1 86 ? 4.629 -6.625 -5.699 1 98.69 86 ILE A C 1
ATOM 674 O O . ILE A 1 86 ? 4.617 -5.664 -6.469 1 98.69 86 ILE A O 1
ATOM 678 N N . PHE A 1 87 ? 5.723 -7.125 -5.207 1 98.12 87 PHE A N 1
ATOM 679 C CA . PHE A 1 87 ? 7.035 -6.547 -5.488 1 98.12 87 PHE A CA 1
ATOM 680 C C . PHE A 1 87 ? 7.906 -7.535 -6.254 1 98.12 87 PHE A C 1
ATOM 682 O O . PHE A 1 87 ? 7.824 -8.742 -6.031 1 98.12 87 PHE A O 1
ATOM 689 N N . THR A 1 88 ? 8.789 -7.008 -7.113 1 98.44 88 THR A N 1
ATOM 690 C CA . THR A 1 88 ? 9.852 -7.859 -7.637 1 98.44 88 THR A CA 1
ATOM 691 C C . THR A 1 88 ? 10.938 -8.086 -6.586 1 98.44 88 THR A C 1
ATOM 693 O O . THR A 1 88 ? 11.117 -7.258 -5.691 1 98.44 88 THR A O 1
ATOM 696 N N . GLU A 1 89 ? 11.555 -9.188 -6.723 1 97.25 89 GLU A N 1
ATOM 697 C CA . GLU A 1 89 ? 12.695 -9.461 -5.859 1 97.25 89 GLU A CA 1
ATOM 698 C C . GLU A 1 89 ? 13.727 -8.336 -5.93 1 97.25 89 GLU A C 1
ATOM 700 O O . GLU A 1 89 ? 14.289 -7.934 -4.906 1 97.25 89 GLU A O 1
ATOM 705 N N . GLU A 1 90 ? 13.93 -7.875 -7.078 1 96.19 90 GLU A N 1
ATOM 706 C CA . GLU A 1 90 ? 14.875 -6.785 -7.285 1 96.19 90 GLU A CA 1
ATOM 707 C C . GLU A 1 90 ? 14.453 -5.531 -6.523 1 96.19 90 GLU A C 1
ATOM 709 O O . GLU A 1 90 ? 15.281 -4.883 -5.883 1 96.19 90 GLU A O 1
ATOM 714 N N . GLN A 1 91 ? 13.25 -5.176 -6.617 1 94.69 91 GLN A N 1
ATOM 715 C CA . GLN A 1 91 ? 12.734 -4.004 -5.91 1 94.69 91 GLN A CA 1
ATOM 716 C C . GLN A 1 91 ? 12.898 -4.156 -4.402 1 94.69 91 GLN A C 1
ATOM 718 O O . GLN A 1 91 ? 13.242 -3.199 -3.709 1 94.69 91 GLN A O 1
ATOM 723 N N . ARG A 1 92 ? 12.688 -5.281 -3.92 1 93.69 92 ARG A N 1
ATOM 724 C CA . ARG A 1 92 ? 12.852 -5.539 -2.492 1 93.69 92 ARG A CA 1
ATOM 725 C C . ARG A 1 92 ? 14.312 -5.414 -2.074 1 93.69 92 ARG A C 1
ATOM 727 O O . ARG A 1 92 ? 14.609 -4.891 -0.998 1 93.69 92 ARG A O 1
ATOM 734 N N . GLU A 1 93 ? 15.102 -5.934 -2.859 1 92.88 93 GLU A N 1
ATOM 735 C CA . GLU A 1 93 ? 16.531 -5.793 -2.59 1 92.88 93 GLU A CA 1
ATOM 736 C C . GLU A 1 93 ? 16.938 -4.324 -2.547 1 92.88 93 GLU A C 1
ATOM 738 O O . GLU A 1 93 ? 17.781 -3.934 -1.73 1 92.88 93 GLU A O 1
ATOM 743 N N . PHE A 1 94 ? 16.406 -3.625 -3.496 1 91.69 94 PHE A N 1
ATOM 744 C CA . PHE A 1 94 ? 16.656 -2.188 -3.5 1 91.69 94 PHE A CA 1
ATOM 745 C C . PHE A 1 94 ? 16.25 -1.566 -2.166 1 91.69 94 PHE A C 1
ATOM 747 O O . PHE A 1 94 ? 17 -0.752 -1.61 1 91.69 94 PHE A O 1
ATOM 754 N N . TYR A 1 95 ? 15.133 -1.938 -1.669 1 89.44 95 TYR A N 1
ATOM 755 C CA . TYR A 1 95 ? 14.68 -1.425 -0.383 1 89.44 95 TYR A CA 1
ATOM 756 C C . TYR A 1 95 ? 15.656 -1.785 0.728 1 89.44 95 TYR A C 1
ATOM 758 O O . TYR A 1 95 ? 15.922 -0.973 1.618 1 89.44 95 TYR A O 1
ATOM 766 N N . ASP A 1 96 ? 16.125 -3.025 0.706 1 87.31 96 ASP A N 1
ATOM 767 C CA . ASP A 1 96 ? 17.062 -3.496 1.721 1 87.31 96 ASP A CA 1
ATOM 768 C C . ASP A 1 96 ? 18.344 -2.648 1.73 1 87.31 96 ASP A C 1
ATOM 770 O O . ASP A 1 96 ? 18.844 -2.297 2.795 1 87.31 96 ASP A O 1
ATOM 774 N N . ILE A 1 97 ? 18.75 -2.354 0.629 1 86.19 97 ILE A N 1
ATOM 775 C CA . ILE A 1 97 ? 19.984 -1.577 0.494 1 86.19 97 ILE A CA 1
ATOM 776 C C . ILE A 1 97 ? 19.75 -0.142 0.956 1 86.19 97 ILE A C 1
ATOM 778 O O . ILE A 1 97 ? 20.578 0.448 1.638 1 86.19 97 ILE A O 1
ATOM 782 N N . GLU A 1 98 ? 18.594 0.37 0.546 1 82.38 98 GLU A N 1
ATOM 783 C CA . GLU A 1 98 ? 18.25 1.739 0.917 1 82.38 98 GLU A CA 1
ATOM 784 C C . GLU A 1 98 ? 18.125 1.888 2.432 1 82.38 98 GLU A C 1
ATOM 786 O O . GLU A 1 98 ? 18.484 2.926 2.988 1 82.38 98 GLU A O 1
ATOM 791 N N . LYS A 1 99 ? 17.562 0.866 3.004 1 80.19 99 LYS A N 1
ATOM 792 C CA . LYS A 1 99 ? 17.422 0.857 4.457 1 80.19 99 LYS A CA 1
ATOM 793 C C . LYS A 1 99 ? 18.781 0.956 5.141 1 80.19 99 LYS A C 1
ATOM 795 O O . LYS A 1 99 ? 18.891 1.537 6.223 1 80.19 99 LYS A O 1
ATOM 800 N N . LEU A 1 100 ? 19.781 0.41 4.555 1 76 100 LEU A N 1
ATOM 801 C CA . LEU A 1 100 ? 21.125 0.403 5.113 1 76 100 LEU A CA 1
ATOM 802 C C . LEU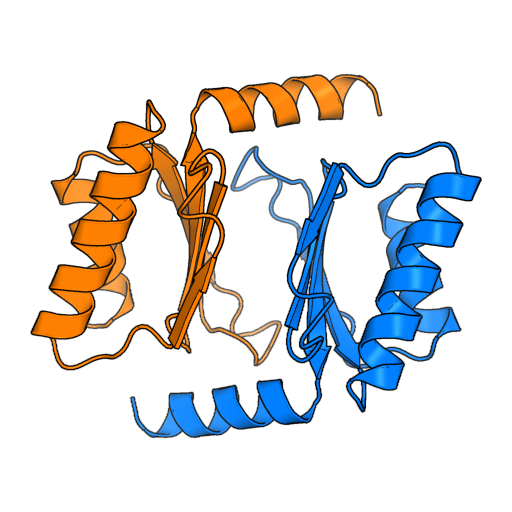 A 1 100 ? 21.734 1.802 5.09 1 76 100 LEU A C 1
ATOM 804 O O . LEU A 1 100 ? 22.594 2.123 5.902 1 76 100 LEU A O 1
ATOM 808 N N . TRP A 1 101 ? 21.312 2.605 4.148 1 72.06 101 TRP A N 1
ATOM 809 C CA . TRP A 1 101 ? 21.875 3.945 4.016 1 72.06 101 TRP A CA 1
ATOM 810 C C . TRP A 1 101 ? 21.203 4.918 4.977 1 72.06 101 TRP A C 1
ATOM 812 O O . TRP A 1 101 ? 21.703 6.023 5.203 1 72.06 101 TRP A O 1
ATOM 822 N N . ASP A 1 102 ? 19.969 4.582 5.547 1 62.03 102 ASP A N 1
ATOM 823 C CA . ASP A 1 102 ? 19.328 5.465 6.512 1 62.03 102 ASP A CA 1
ATOM 824 C C . ASP A 1 102 ? 19.875 5.246 7.914 1 62.03 102 ASP A C 1
ATOM 826 O O . ASP A 1 102 ? 20.188 6.207 8.625 1 62.03 102 ASP A O 1
ATOM 830 N N . MET B 1 1 ? 15.133 14.172 14.594 1 77.31 1 MET B N 1
ATOM 831 C CA . MET B 1 1 ? 13.859 13.484 14.398 1 77.31 1 MET B CA 1
ATOM 832 C C . MET B 1 1 ? 13.992 12.375 13.359 1 77.31 1 MET B C 1
ATOM 834 O O . MET B 1 1 ? 14.625 12.57 12.32 1 77.31 1 MET B O 1
ATOM 838 N N . ASN B 1 2 ? 13.586 11.102 13.727 1 91.75 2 ASN B N 1
ATOM 839 C CA . ASN B 1 2 ? 13.734 10.047 12.719 1 91.75 2 ASN B CA 1
ATOM 840 C C . ASN B 1 2 ? 12.648 10.141 11.648 1 91.75 2 ASN B C 1
ATOM 842 O O . ASN B 1 2 ? 11.742 10.969 11.742 1 91.75 2 ASN B O 1
ATOM 846 N N . LYS B 1 3 ? 12.844 9.484 10.633 1 95.38 3 LYS B N 1
ATOM 847 C CA . LYS B 1 3 ? 12 9.562 9.445 1 95.38 3 LYS B CA 1
ATOM 848 C C . LYS B 1 3 ? 10.531 9.375 9.805 1 95.38 3 LYS B C 1
ATOM 850 O O . LYS B 1 3 ? 9.664 10.094 9.305 1 95.38 3 LYS B O 1
ATOM 855 N N . LEU B 1 4 ? 10.164 8.438 10.711 1 97.44 4 LEU B N 1
ATOM 856 C CA . LEU B 1 4 ? 8.797 8.156 11.117 1 97.44 4 LEU B CA 1
ATOM 857 C C . LEU B 1 4 ? 8.188 9.344 11.859 1 97.44 4 LEU B C 1
ATOM 859 O O . LEU B 1 4 ? 7.043 9.719 11.617 1 97.44 4 LEU B O 1
ATOM 863 N N . GLU B 1 5 ? 8.953 9.93 12.75 1 97.88 5 GLU B N 1
ATOM 864 C CA . GLU B 1 5 ? 8.5 11.102 13.492 1 97.88 5 GLU B CA 1
ATOM 865 C C . GLU B 1 5 ? 8.203 12.273 12.562 1 97.88 5 GLU B C 1
ATOM 867 O O . GLU B 1 5 ? 7.254 13.023 12.781 1 97.88 5 GLU B O 1
ATOM 872 N N . ILE B 1 6 ? 9.039 12.383 11.555 1 98.19 6 ILE B N 1
ATOM 873 C CA . ILE B 1 6 ? 8.859 13.445 10.57 1 98.19 6 ILE B CA 1
ATOM 874 C C . ILE B 1 6 ? 7.52 13.266 9.859 1 98.19 6 ILE B C 1
ATOM 876 O O . ILE B 1 6 ? 6.754 14.219 9.719 1 98.19 6 ILE B O 1
ATOM 880 N N . VAL B 1 7 ? 7.211 12.047 9.391 1 98.69 7 VAL B N 1
ATOM 881 C CA . VAL B 1 7 ? 5.977 11.734 8.68 1 98.69 7 VAL B CA 1
ATOM 882 C C . VAL B 1 7 ? 4.773 12.008 9.578 1 98.69 7 VAL B C 1
ATOM 884 O O . VAL B 1 7 ? 3.814 12.664 9.172 1 98.69 7 VAL B O 1
ATOM 887 N N . LYS B 1 8 ? 4.852 11.539 10.828 1 98.69 8 LYS B N 1
ATOM 888 C CA . LYS B 1 8 ? 3.752 11.727 11.773 1 98.69 8 LYS B CA 1
ATOM 889 C C . LYS B 1 8 ? 3.488 13.211 12.023 1 98.69 8 LYS B C 1
ATOM 891 O O . LYS B 1 8 ? 2.338 13.656 12 1 98.69 8 LYS B O 1
ATOM 896 N N . LYS B 1 9 ? 4.582 13.945 12.281 1 98.56 9 LYS B N 1
ATOM 897 C CA . LYS B 1 9 ? 4.461 15.375 12.547 1 98.56 9 LYS B CA 1
ATOM 898 C C . LYS B 1 9 ? 3.871 16.109 11.344 1 98.56 9 LYS B C 1
ATOM 900 O O . LYS B 1 9 ? 3.041 17 11.508 1 98.56 9 LYS B O 1
ATOM 905 N N . ALA B 1 10 ? 4.32 15.711 10.156 1 98.81 10 ALA B N 1
ATOM 906 C CA . ALA B 1 10 ? 3.791 16.328 8.945 1 98.81 10 ALA B CA 1
ATOM 907 C C . ALA B 1 10 ? 2.283 16.125 8.836 1 98.81 10 ALA B C 1
ATOM 909 O O . ALA B 1 10 ? 1.545 17.047 8.492 1 98.81 10 ALA B O 1
ATOM 910 N N . CYS B 1 11 ? 1.811 14.922 9.078 1 98.81 11 CYS B N 1
ATOM 911 C CA . CYS B 1 11 ? 0.385 14.609 9.039 1 98.81 11 CYS B CA 1
ATOM 912 C C . CYS B 1 11 ? -0.375 15.422 10.086 1 98.81 11 CYS B C 1
ATOM 914 O O . CYS B 1 11 ? -1.442 15.969 9.797 1 98.81 11 CYS B O 1
ATOM 916 N N . GLU B 1 12 ? 0.239 15.531 11.32 1 98.62 12 GLU B N 1
ATOM 917 C CA . GLU B 1 12 ? -0.378 16.297 12.398 1 98.62 12 GLU B CA 1
ATOM 918 C C . GLU B 1 12 ? -0.444 17.781 12.055 1 98.62 12 GLU B C 1
ATOM 920 O O . GLU B 1 12 ? -1.462 18.438 12.289 1 98.62 12 GLU B O 1
ATOM 925 N N . ASP B 1 13 ? 0.625 18.266 11.5 1 98.5 13 ASP B N 1
ATOM 926 C CA . ASP B 1 13 ? 0.72 19.688 11.156 1 98.5 13 ASP B CA 1
ATOM 927 C C . ASP B 1 13 ? -0.375 20.078 10.172 1 98.5 13 ASP B C 1
ATOM 929 O O . ASP B 1 13 ? -0.86 21.219 10.203 1 98.5 13 ASP B O 1
ATOM 933 N N . ARG B 1 14 ? -0.697 19.125 9.305 1 98.69 14 ARG B N 1
ATOM 934 C CA . ARG B 1 14 ? -1.725 19.422 8.32 1 98.69 14 ARG B CA 1
ATOM 935 C C . ARG B 1 14 ? -3.076 18.859 8.742 1 98.69 14 ARG B C 1
ATOM 937 O O . ARG B 1 14 ? -3.979 18.703 7.91 1 98.69 14 ARG B O 1
ATOM 944 N N . LEU B 1 15 ? -3.137 18.438 9.977 1 98.62 15 LEU B N 1
ATOM 945 C CA . LEU B 1 15 ? -4.387 18.047 10.625 1 98.62 15 LEU B CA 1
ATOM 946 C C . LEU B 1 15 ? -4.965 16.797 9.977 1 98.62 15 LEU B C 1
ATOM 948 O O . LEU B 1 15 ? -6.176 16.688 9.781 1 98.62 15 LEU B O 1
ATOM 952 N N . GLY B 1 16 ? -4.094 15.914 9.562 1 98.62 16 GLY B N 1
ATOM 953 C CA . GLY B 1 16 ? -4.578 14.602 9.172 1 98.62 16 GLY B CA 1
ATOM 954 C C . GLY B 1 16 ? -5.309 13.875 10.289 1 98.62 16 GLY B C 1
ATOM 955 O O . GLY B 1 16 ? -4.988 14.055 11.461 1 98.62 16 GLY B O 1
ATOM 956 N N . SER B 1 17 ? -6.305 13.07 9.914 1 97.88 17 SER B N 1
ATOM 957 C CA . SER B 1 17 ? -7.078 12.352 10.922 1 97.88 17 SER B CA 1
ATOM 958 C C . SER B 1 17 ? -6.777 10.859 10.883 1 97.88 17 SER B C 1
ATOM 960 O O . SER B 1 17 ? -6.25 10.352 9.898 1 97.88 17 SER B O 1
ATOM 962 N N . ASP B 1 18 ? -7.055 10.141 12.016 1 96.62 18 ASP B N 1
ATOM 963 C CA . ASP B 1 18 ? -6.926 8.695 12.125 1 96.62 18 ASP B CA 1
ATOM 964 C C . ASP B 1 18 ? -5.551 8.227 11.664 1 96.62 18 ASP B C 1
ATOM 966 O O . ASP B 1 18 ? -5.441 7.348 10.805 1 96.62 18 ASP B O 1
ATOM 970 N N . ILE B 1 19 ? -4.547 8.93 12.172 1 98.19 19 ILE B N 1
ATOM 971 C CA . ILE B 1 19 ? -3.176 8.578 11.828 1 98.19 19 ILE B CA 1
ATOM 972 C C . ILE B 1 19 ? -2.789 7.266 12.508 1 98.19 19 ILE B C 1
ATOM 974 O O . ILE B 1 19 ? -2.74 7.191 13.734 1 98.19 19 ILE B O 1
ATOM 978 N N . LYS B 1 20 ? -2.551 6.188 11.727 1 97.44 20 LYS B N 1
ATOM 979 C CA . LYS B 1 20 ? -2.146 4.875 12.227 1 97.44 20 LYS B CA 1
ATOM 980 C C . LYS B 1 20 ? -0.736 4.523 11.758 1 97.44 20 LYS B C 1
ATOM 982 O O . LYS B 1 20 ? -0.369 4.793 10.617 1 97.44 20 LYS B O 1
ATOM 987 N N . VAL B 1 21 ? 0 4.035 12.641 1 97.56 21 VAL B N 1
ATOM 988 C CA . VAL B 1 21 ? 1.332 3.527 12.328 1 97.56 21 VAL B CA 1
ATOM 989 C C . VAL B 1 21 ? 1.379 2.021 12.562 1 97.56 21 VAL B C 1
ATOM 991 O O . VAL B 1 21 ? 1.169 1.558 13.688 1 97.56 21 VAL B O 1
ATOM 994 N N . LEU B 1 22 ? 1.611 1.32 11.461 1 95.88 22 LEU B N 1
ATOM 995 C CA . LEU B 1 22 ? 1.727 -0.132 11.547 1 95.88 22 LEU B CA 1
ATOM 996 C C . LEU B 1 22 ? 3.182 -0.57 11.43 1 95.88 22 LEU B C 1
ATOM 998 O O . LEU B 1 22 ? 3.818 -0.342 10.391 1 95.88 22 LEU B O 1
ATOM 1002 N N . GLU B 1 23 ? 3.725 -1.18 12.508 1 95.38 23 GLU B N 1
ATOM 1003 C CA . GLU B 1 23 ? 5.066 -1.756 12.438 1 95.38 23 GLU B CA 1
ATOM 1004 C C . GLU B 1 23 ? 5.047 -3.107 11.734 1 95.38 23 GLU B C 1
ATOM 1006 O O . GLU B 1 23 ? 4.438 -4.062 12.219 1 95.38 23 GLU B O 1
ATOM 1011 N N . ILE B 1 24 ? 5.758 -3.135 10.555 1 93.56 24 ILE B N 1
ATOM 1012 C CA . ILE B 1 24 ? 5.637 -4.367 9.781 1 93.56 24 ILE B CA 1
ATOM 1013 C C . ILE B 1 24 ? 7.023 -4.949 9.523 1 93.56 24 ILE B C 1
ATOM 1015 O O . ILE B 1 24 ? 7.156 -5.961 8.828 1 93.56 24 ILE B O 1
ATOM 1019 N N . GLY B 1 25 ? 8.039 -4.371 10.062 1 91.38 25 GLY B N 1
ATOM 1020 C CA . GLY B 1 25 ? 9.414 -4.766 9.82 1 91.38 25 GLY B CA 1
ATOM 1021 C C . GLY B 1 25 ? 9.711 -6.199 10.234 1 91.38 25 GLY B C 1
ATOM 1022 O O . GLY B 1 25 ? 10.625 -6.828 9.703 1 91.38 25 GLY B O 1
ATOM 1023 N N . SER B 1 26 ? 9.023 -6.734 11.234 1 91.31 26 SER B N 1
ATOM 1024 C CA . SER B 1 26 ? 9.219 -8.109 11.688 1 91.31 26 SER B CA 1
ATOM 1025 C C . SER B 1 26 ? 8.547 -9.102 10.75 1 91.31 26 SER B C 1
ATOM 1027 O O . SER B 1 26 ? 8.844 -10.297 10.781 1 91.31 26 SER B O 1
ATOM 1029 N N . LYS B 1 27 ? 7.676 -8.602 9.867 1 90.69 27 LYS B N 1
ATOM 1030 C CA . LYS B 1 27 ? 6.883 -9.477 9.016 1 90.69 27 LYS B CA 1
ATOM 1031 C C . LYS B 1 27 ? 7.398 -9.461 7.578 1 90.69 27 LYS B C 1
ATOM 1033 O O . LYS B 1 27 ? 7.266 -10.453 6.852 1 90.69 27 LYS B O 1
ATOM 1038 N N . THR B 1 28 ? 7.902 -8.32 7.188 1 89.94 28 THR B N 1
ATOM 1039 C CA . THR B 1 28 ? 8.359 -8.164 5.812 1 89.94 28 THR B CA 1
ATOM 1040 C C . THR B 1 28 ? 9.578 -7.246 5.75 1 89.94 28 THR B C 1
ATOM 1042 O O . THR B 1 28 ? 9.789 -6.422 6.641 1 89.94 28 THR B O 1
ATOM 1045 N N . THR B 1 29 ? 10.344 -7.398 4.719 1 88.5 29 THR B N 1
ATOM 1046 C CA . THR B 1 29 ? 11.547 -6.586 4.582 1 88.5 29 THR B CA 1
ATOM 1047 C C . THR B 1 29 ? 11.273 -5.355 3.725 1 88.5 29 THR B C 1
ATOM 1049 O O . THR B 1 29 ? 12.141 -4.488 3.578 1 88.5 29 THR B O 1
ATOM 1052 N N . ILE B 1 30 ? 10.156 -5.164 3.158 1 90.38 30 ILE B N 1
ATOM 1053 C CA . ILE B 1 30 ? 9.883 -4.109 2.188 1 90.38 30 ILE B CA 1
ATOM 1054 C C . ILE B 1 30 ? 9.852 -2.758 2.893 1 90.38 30 ILE B C 1
ATOM 1056 O O . ILE B 1 30 ? 10.227 -1.737 2.311 1 90.38 30 ILE B O 1
ATOM 1060 N N . ALA B 1 31 ? 9.281 -2.76 4.059 1 94.06 31 ALA B N 1
ATOM 1061 C CA . ALA B 1 31 ? 9.18 -1.534 4.844 1 94.06 31 ALA B CA 1
ATOM 1062 C C . ALA B 1 31 ? 9.203 -1.84 6.34 1 94.06 31 ALA B C 1
ATOM 1064 O O . ALA B 1 31 ? 8.883 -2.953 6.758 1 94.06 31 ALA B O 1
ATOM 1065 N N . ASP B 1 32 ? 9.586 -0.863 7.148 1 95.5 32 ASP B N 1
ATOM 1066 C CA . ASP B 1 32 ? 9.531 -0.994 8.602 1 95.5 32 ASP B CA 1
ATOM 1067 C C . ASP B 1 32 ? 8.164 -0.563 9.133 1 95.5 32 ASP B C 1
ATOM 1069 O O . ASP B 1 32 ? 7.691 -1.1 10.141 1 95.5 32 ASP B O 1
ATOM 1073 N N . TYR B 1 33 ? 7.539 0.42 8.344 1 96.69 33 TYR B N 1
ATOM 1074 C CA . TYR B 1 33 ? 6.27 0.973 8.805 1 96.69 33 TYR B CA 1
ATOM 1075 C C . TYR B 1 33 ? 5.332 1.243 7.637 1 96.69 33 TYR B C 1
ATOM 1077 O O . TYR B 1 33 ? 5.766 1.712 6.582 1 96.69 33 TYR B O 1
ATOM 1085 N N . PHE B 1 34 ? 4.086 0.941 7.781 1 97.56 34 PHE B N 1
ATOM 1086 C CA . PHE B 1 34 ? 3.014 1.577 7.023 1 97.56 34 PHE B CA 1
ATOM 1087 C C . PHE B 1 34 ? 2.367 2.693 7.836 1 97.56 34 PHE B C 1
ATOM 1089 O O . PHE B 1 34 ? 2.088 2.523 9.023 1 97.56 34 PHE B O 1
ATOM 1096 N N . VAL B 1 35 ? 2.252 3.777 7.238 1 98.38 35 VAL B N 1
ATOM 1097 C CA . VAL B 1 35 ? 1.511 4.879 7.848 1 98.38 35 VAL B CA 1
ATOM 1098 C C . VAL B 1 35 ? 0.226 5.129 7.062 1 98.38 35 VAL B C 1
ATOM 1100 O O . VAL B 1 35 ? 0.249 5.211 5.832 1 98.38 35 VAL B O 1
ATOM 1103 N N . ILE B 1 36 ? -0.878 5.168 7.766 1 98.12 36 ILE B N 1
ATOM 1104 C CA . ILE B 1 36 ? -2.174 5.426 7.148 1 98.12 36 ILE B CA 1
ATOM 1105 C C . ILE B 1 36 ? -2.781 6.699 7.734 1 98.12 36 ILE B C 1
ATOM 1107 O O . ILE B 1 36 ? -2.816 6.875 8.953 1 98.12 36 ILE B O 1
ATOM 1111 N N . VAL B 1 37 ? -3.186 7.598 6.883 1 98.56 37 VAL B N 1
ATOM 1112 C CA . VAL B 1 37 ? -3.764 8.852 7.348 1 98.56 37 VAL B CA 1
ATOM 1113 C C . VAL B 1 37 ? -4.965 9.219 6.48 1 98.56 37 VAL B C 1
ATOM 1115 O O . VAL B 1 37 ? -5.043 8.82 5.316 1 98.56 37 VAL B O 1
ATOM 1118 N N . THR B 1 38 ? -5.922 9.93 7.109 1 98.38 38 THR B N 1
ATOM 1119 C CA . THR B 1 38 ? -7.145 10.328 6.422 1 98.38 38 THR B CA 1
ATOM 1120 C C . THR B 1 38 ? -7.191 11.844 6.238 1 98.38 38 THR B C 1
ATOM 1122 O O . THR B 1 38 ? -6.945 12.602 7.18 1 98.38 38 THR B O 1
ATOM 1125 N N . GLY B 1 39 ? -7.32 12.25 5.016 1 98.62 39 GLY B N 1
ATOM 1126 C CA . GLY B 1 39 ? -7.66 13.633 4.723 1 98.62 39 GLY B CA 1
ATOM 1127 C C . GLY B 1 39 ? -9.148 13.852 4.516 1 98.62 39 GLY B C 1
ATOM 1128 O O . GLY B 1 39 ? -9.859 12.945 4.086 1 98.62 39 GLY B O 1
ATOM 1129 N N . ASN B 1 40 ? -9.625 15.062 4.641 1 97.81 40 ASN B N 1
ATOM 1130 C CA . ASN B 1 40 ? -11.055 15.344 4.605 1 97.81 40 ASN B CA 1
ATOM 1131 C C . ASN B 1 40 ? -11.531 15.656 3.189 1 97.81 40 ASN B C 1
ATOM 1133 O O . ASN B 1 40 ? -12.734 15.75 2.939 1 97.81 40 ASN B O 1
ATOM 1137 N N . SER B 1 41 ? -10.656 15.906 2.295 1 98.06 41 SER B N 1
ATOM 1138 C CA . SER B 1 41 ? -10.93 16.203 0.891 1 98.06 41 SER B CA 1
ATOM 1139 C C . SER B 1 41 ? -9.711 15.891 0.019 1 98.06 41 SER B C 1
ATOM 1141 O O . SER B 1 41 ? -8.625 15.625 0.532 1 98.06 41 SER B O 1
ATOM 1143 N N . VAL B 1 42 ? -9.953 15.906 -1.315 1 98.19 42 VAL B N 1
ATOM 1144 C CA . VAL B 1 42 ? -8.852 15.68 -2.246 1 98.19 42 VAL B CA 1
ATOM 1145 C C . VAL B 1 42 ? -7.797 16.766 -2.076 1 98.19 42 VAL B C 1
ATOM 1147 O O . VAL B 1 42 ? -6.594 16.484 -2.141 1 98.19 42 VAL B O 1
ATOM 1150 N N . GLN B 1 43 ? -8.258 17.984 -1.87 1 98.31 43 GLN B N 1
ATOM 1151 C CA . GLN B 1 43 ? -7.316 19.078 -1.625 1 98.31 43 GLN B CA 1
ATOM 1152 C C . GLN B 1 43 ? -6.5 18.828 -0.36 1 98.31 43 GLN B C 1
ATOM 1154 O O . GLN B 1 43 ? -5.297 19.094 -0.329 1 98.31 43 GLN B O 1
ATOM 1159 N N . HIS B 1 44 ? -7.164 18.375 0.614 1 98.75 44 HIS B N 1
ATOM 1160 C CA . HIS B 1 44 ? -6.508 18.094 1.887 1 98.75 44 HIS B CA 1
ATOM 1161 C C . HIS B 1 44 ? -5.52 16.938 1.76 1 98.75 44 HIS B C 1
ATOM 1163 O O . HIS B 1 44 ? -4.41 17 2.293 1 98.75 44 HIS B O 1
ATOM 1169 N N . THR B 1 45 ? -5.879 15.836 1.079 1 98.81 45 THR B N 1
ATOM 1170 C CA . THR B 1 45 ? -4.953 14.719 0.892 1 98.81 45 THR B CA 1
ATOM 1171 C C . THR B 1 45 ? -3.699 15.18 0.157 1 98.81 45 THR B C 1
ATOM 1173 O O . THR B 1 45 ? -2.588 14.766 0.495 1 98.81 45 THR B O 1
ATOM 1176 N N . LYS B 1 46 ? -3.877 16.031 -0.847 1 98.62 46 LYS B N 1
ATOM 1177 C CA . LYS B 1 46 ? -2.729 16.594 -1.563 1 98.62 46 LYS B CA 1
ATOM 1178 C C . LYS B 1 46 ? -1.854 17.422 -0.637 1 98.62 46 LYS B C 1
ATOM 1180 O O . LYS B 1 46 ? -0.624 17.359 -0.71 1 98.62 46 LYS B O 1
ATOM 1185 N N . ALA B 1 47 ? -2.494 18.234 0.232 1 98.75 47 ALA B N 1
ATOM 1186 C CA . ALA B 1 47 ? -1.749 19.047 1.181 1 98.75 47 ALA B CA 1
ATOM 1187 C C . ALA B 1 47 ? -0.942 18.188 2.145 1 98.75 47 ALA B C 1
ATOM 1189 O O . ALA B 1 47 ? 0.188 18.531 2.5 1 98.75 47 ALA B O 1
ATOM 1190 N N . LEU B 1 48 ? -1.555 17.094 2.592 1 98.88 48 LEU B N 1
ATOM 1191 C CA . LEU B 1 48 ? -0.865 16.141 3.459 1 98.88 48 LEU B CA 1
ATOM 1192 C C . LEU B 1 48 ? 0.357 15.555 2.76 1 98.88 48 LEU B C 1
ATOM 1194 O O . LEU B 1 48 ? 1.456 15.555 3.318 1 98.88 48 LEU B O 1
ATOM 1198 N N . ALA B 1 49 ? 0.116 15.125 1.542 1 98.75 49 ALA B N 1
ATOM 1199 C CA . ALA B 1 49 ? 1.203 14.523 0.774 1 98.75 49 ALA B CA 1
ATOM 1200 C C . ALA B 1 49 ? 2.338 15.516 0.555 1 98.75 49 ALA B C 1
ATOM 1202 O O . ALA B 1 49 ? 3.51 15.188 0.744 1 98.75 49 ALA B O 1
ATOM 1203 N N . ASN B 1 50 ? 1.997 16.734 0.159 1 98.62 50 ASN B N 1
ATOM 1204 C CA . ASN B 1 50 ? 2.99 17.781 -0.08 1 98.62 50 ASN B CA 1
ATOM 1205 C C . ASN B 1 50 ? 3.773 18.109 1.188 1 98.62 50 ASN B C 1
ATOM 1207 O O . ASN B 1 50 ? 4.988 18.328 1.136 1 98.62 50 ASN B O 1
ATOM 1211 N N . GLU B 1 51 ? 3.064 18.172 2.289 1 98.81 51 GLU B N 1
ATOM 1212 C CA . GLU B 1 51 ? 3.73 18.469 3.555 1 98.81 51 GLU B CA 1
ATOM 1213 C C . GLU B 1 51 ? 4.727 17.359 3.924 1 98.81 51 GLU B C 1
ATOM 1215 O O . GLU B 1 51 ? 5.848 17.656 4.348 1 98.81 51 GLU B O 1
ATOM 1220 N N . ILE B 1 52 ? 4.266 16.109 3.785 1 98.81 52 ILE B N 1
ATOM 1221 C CA . ILE B 1 52 ? 5.152 14.977 4.059 1 98.81 52 ILE B CA 1
ATOM 1222 C C . ILE B 1 52 ? 6.387 15.062 3.162 1 98.81 52 ILE B C 1
ATOM 1224 O O . ILE B 1 52 ? 7.52 14.945 3.639 1 98.81 52 ILE B O 1
ATOM 1228 N N . GLU B 1 53 ? 6.137 15.281 1.882 1 98.5 53 GLU B N 1
ATOM 1229 C CA . GLU B 1 53 ? 7.238 15.375 0.925 1 98.5 53 GLU B CA 1
ATOM 1230 C C . GLU B 1 53 ? 8.203 16.5 1.3 1 98.5 53 GLU B C 1
ATOM 1232 O O . GLU B 1 53 ? 9.414 16.297 1.327 1 98.5 53 GLU B O 1
ATOM 1237 N N . ASP B 1 54 ? 7.656 17.672 1.603 1 98.44 54 ASP B N 1
ATOM 1238 C CA . ASP B 1 54 ? 8.469 18.844 1.954 1 98.44 54 ASP B CA 1
ATOM 1239 C C . ASP B 1 54 ? 9.328 18.562 3.186 1 98.44 54 ASP B C 1
ATOM 1241 O O .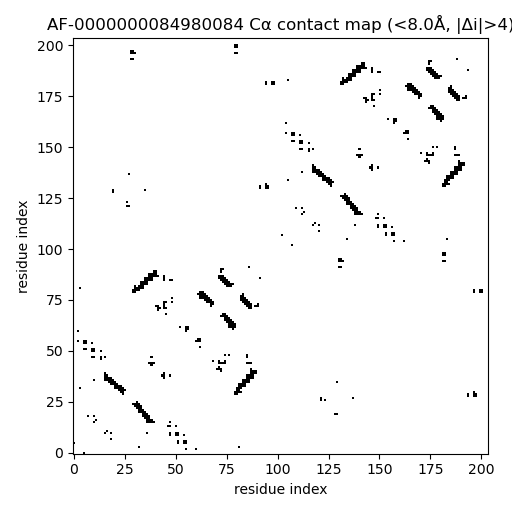 ASP B 1 54 ? 10.531 18.812 3.18 1 98.44 54 ASP B O 1
ATOM 1245 N N . LYS B 1 55 ? 8.727 18.016 4.211 1 98.38 55 LYS B N 1
ATOM 1246 C CA . LYS B 1 55 ? 9.438 17.781 5.469 1 98.38 55 LYS B CA 1
ATOM 1247 C C . LYS B 1 55 ? 10.484 16.672 5.312 1 98.38 55 LYS B C 1
ATOM 1249 O O . LYS B 1 55 ? 11.57 16.766 5.883 1 98.38 55 LYS B O 1
ATOM 1254 N N . ILE B 1 56 ? 10.117 15.648 4.586 1 97.75 56 ILE B N 1
ATOM 1255 C CA . ILE B 1 56 ? 11.039 14.547 4.332 1 97.75 56 ILE B CA 1
ATOM 1256 C C . ILE B 1 56 ? 12.258 15.055 3.566 1 97.75 56 ILE B C 1
ATOM 1258 O O . ILE B 1 56 ? 13.398 14.766 3.934 1 97.75 56 ILE B O 1
ATOM 1262 N N . GLU B 1 57 ? 11.992 15.867 2.535 1 97.06 57 GLU B N 1
ATOM 1263 C CA . GLU B 1 57 ? 13.07 16.406 1.715 1 97.06 57 GLU B CA 1
ATOM 1264 C C . GLU B 1 57 ? 13.922 17.391 2.498 1 97.06 57 GLU B C 1
ATOM 1266 O O . GLU B 1 57 ? 15.148 17.406 2.385 1 97.06 57 GLU B O 1
ATOM 1271 N N . LYS B 1 58 ? 13.297 18.203 3.314 1 97.44 58 LYS B N 1
ATOM 1272 C CA . LYS B 1 58 ? 14.016 19.172 4.137 1 97.44 58 LYS B CA 1
ATOM 1273 C C . LYS B 1 58 ? 14.922 18.469 5.145 1 97.44 58 LYS B C 1
ATOM 1275 O O . LYS B 1 58 ? 15.969 19 5.523 1 97.44 58 LYS B O 1
ATOM 1280 N N . ALA B 1 59 ? 14.508 17.297 5.527 1 96.31 59 ALA B N 1
ATOM 1281 C CA . ALA B 1 59 ? 15.289 16.531 6.5 1 96.31 59 ALA B CA 1
ATOM 1282 C C . ALA B 1 59 ? 16.406 15.758 5.82 1 96.31 59 ALA B C 1
ATOM 1284 O O . ALA B 1 59 ? 17.188 15.062 6.484 1 96.31 59 ALA B O 1
ATOM 1285 N N . GLY B 1 60 ? 16.5 15.797 4.465 1 94.25 60 GLY B N 1
ATOM 1286 C CA . GLY B 1 60 ? 17.594 15.195 3.73 1 94.25 60 GLY B CA 1
ATOM 1287 C C . GLY B 1 60 ? 17.266 13.812 3.189 1 94.25 60 GLY B C 1
ATOM 1288 O O . GLY B 1 60 ? 18.141 13.109 2.691 1 94.25 60 GLY B O 1
ATOM 1289 N N . TYR B 1 61 ? 16.016 13.445 3.365 1 94.56 61 TYR B N 1
ATOM 1290 C CA . TYR B 1 61 ? 15.57 12.164 2.822 1 94.56 61 TYR B CA 1
ATOM 1291 C C . TYR B 1 61 ? 14.922 12.352 1.453 1 94.56 61 TYR B C 1
ATOM 1293 O O . TYR B 1 61 ? 14.797 13.477 0.964 1 94.56 61 TYR B O 1
ATOM 1301 N N . GLU B 1 62 ? 14.648 11.242 0.811 1 93 62 GLU B N 1
ATOM 1302 C CA . GLU B 1 62 ? 14.055 11.273 -0.522 1 93 62 GLU B CA 1
ATOM 1303 C C . GLU B 1 62 ? 12.695 10.578 -0.536 1 93 62 GLU B C 1
ATOM 1305 O O . GLU B 1 62 ? 12.484 9.586 0.172 1 93 62 GLU B O 1
ATOM 1310 N N . VAL B 1 63 ? 11.812 11.094 -1.33 1 95.81 63 VAL B N 1
ATOM 1311 C CA . VAL B 1 63 ? 10.586 10.398 -1.694 1 95.81 63 VAL B CA 1
ATOM 1312 C C . VAL B 1 63 ? 10.805 9.578 -2.961 1 95.81 63 VAL B C 1
ATOM 1314 O O . VAL B 1 63 ? 11.016 10.133 -4.043 1 95.81 63 VAL B O 1
ATOM 1317 N N . LEU B 1 64 ? 10.742 8.242 -2.785 1 93.69 64 LEU B N 1
ATOM 1318 C CA . LEU B 1 64 ? 11.094 7.363 -3.893 1 93.69 64 LEU B CA 1
ATOM 1319 C C . LEU B 1 64 ? 9.977 7.332 -4.934 1 93.69 64 LEU B C 1
ATOM 1321 O O . LEU B 1 64 ? 10.25 7.234 -6.133 1 93.69 64 LEU B O 1
ATOM 1325 N N . ARG B 1 65 ? 8.75 7.383 -4.531 1 92.69 65 ARG B N 1
ATOM 1326 C CA . ARG B 1 65 ? 7.613 7.297 -5.438 1 92.69 65 ARG B CA 1
ATOM 1327 C C . ARG B 1 65 ? 6.363 7.91 -4.812 1 92.69 65 ARG B C 1
ATOM 1329 O O . ARG B 1 65 ? 6.137 7.773 -3.607 1 92.69 65 ARG B O 1
ATOM 1336 N N . ASN B 1 66 ? 5.594 8.609 -5.621 1 94.19 66 ASN B N 1
ATOM 1337 C CA . ASN B 1 66 ? 4.277 9.133 -5.281 1 94.19 66 ASN B CA 1
ATOM 1338 C C . ASN B 1 66 ? 3.223 8.719 -6.301 1 94.19 66 ASN B C 1
ATOM 1340 O O . ASN B 1 66 ? 3.314 9.07 -7.477 1 94.19 66 ASN B O 1
ATOM 1344 N N . GLU B 1 67 ? 2.254 7.965 -5.828 1 93.31 67 GLU B N 1
ATOM 1345 C CA . GLU B 1 67 ? 1.222 7.469 -6.734 1 93.31 67 GLU B CA 1
ATOM 1346 C C . GLU B 1 67 ? -0.153 8.016 -6.355 1 93.31 67 GLU B C 1
ATOM 1348 O O . GLU B 1 67 ? -0.465 8.156 -5.172 1 93.31 67 GLU B O 1
ATOM 1353 N N . GLY B 1 68 ? -0.987 8.328 -7.348 1 93.69 68 GLY B N 1
ATOM 1354 C CA . GLY B 1 68 ? -2.383 8.656 -7.098 1 93.69 68 GLY B CA 1
ATOM 1355 C C . GLY B 1 68 ? -2.607 10.125 -6.805 1 93.69 68 GLY B C 1
ATOM 1356 O O . GLY B 1 68 ? -3.662 10.508 -6.297 1 93.69 68 GLY B O 1
ATOM 1357 N N . PHE B 1 69 ? -1.625 10.891 -7.133 1 93.44 69 PHE B N 1
ATOM 1358 C CA . PHE B 1 69 ? -1.703 12.312 -6.812 1 93.44 69 PHE B CA 1
ATOM 1359 C C . PHE B 1 69 ? -2.732 13.008 -7.691 1 93.44 69 PHE B C 1
ATOM 1361 O O . PHE B 1 69 ? -3.332 14.008 -7.281 1 93.44 69 PHE B O 1
ATOM 1368 N N . ARG B 1 70 ? -2.93 12.523 -8.836 1 91.56 70 ARG B N 1
ATOM 1369 C CA . ARG B 1 70 ? -3.855 13.164 -9.766 1 91.56 70 ARG B CA 1
ATOM 1370 C C . ARG B 1 70 ? -5.281 13.141 -9.227 1 91.56 70 ARG B C 1
ATOM 1372 O O . ARG B 1 70 ? -5.91 14.188 -9.062 1 91.56 70 ARG B O 1
ATOM 1379 N N . ASP B 1 71 ? -5.855 11.977 -8.906 1 94.38 71 ASP B N 1
ATOM 1380 C CA . ASP B 1 71 ? -7.195 11.82 -8.352 1 94.38 71 ASP B CA 1
ATOM 1381 C C . ASP B 1 71 ? -7.211 12.164 -6.859 1 94.38 71 ASP B C 1
ATOM 1383 O O . ASP B 1 71 ? -8.188 12.719 -6.355 1 94.38 71 ASP B O 1
ATOM 1387 N N . ALA B 1 72 ? -6.305 11.812 -6.219 1 97.06 72 ALA B N 1
ATOM 1388 C CA . ALA B 1 72 ? -5.93 12.133 -4.844 1 97.06 72 ALA B CA 1
ATOM 1389 C C . ALA B 1 72 ? -6.984 11.641 -3.859 1 97.06 72 ALA B C 1
ATOM 1391 O O . ALA B 1 72 ? -7.109 12.172 -2.754 1 97.06 72 ALA B O 1
ATOM 1392 N N . THR B 1 73 ? -7.883 10.719 -4.359 1 97 73 THR B N 1
ATOM 1393 C CA . THR B 1 73 ? -8.758 10.055 -3.4 1 97 73 THR B CA 1
ATOM 1394 C C . THR B 1 73 ? -7.98 9.047 -2.557 1 97 73 THR B C 1
ATOM 1396 O O . THR B 1 73 ? -8.367 8.75 -1.426 1 97 73 THR B O 1
ATOM 1399 N N . TRP B 1 74 ? -6.934 8.477 -3.096 1 96.94 74 TRP B N 1
ATOM 1400 C CA . TRP B 1 74 ? -5.926 7.637 -2.463 1 96.94 74 TRP B CA 1
ATOM 1401 C C . TRP B 1 74 ? -4.531 7.957 -2.994 1 96.94 74 TRP B C 1
ATOM 1403 O O . TRP B 1 74 ? -4.27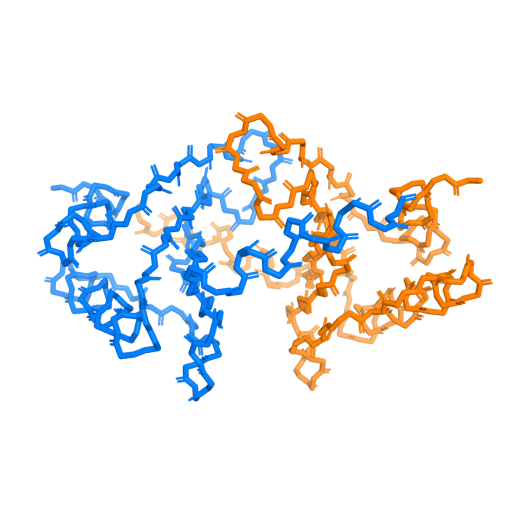 7.824 -4.191 1 96.94 74 TRP B O 1
ATOM 1413 N N . ILE B 1 75 ? -3.701 8.398 -2.102 1 97.88 75 ILE B N 1
ATOM 1414 C CA . ILE B 1 75 ? -2.312 8.672 -2.461 1 97.88 75 ILE B CA 1
ATOM 1415 C C . ILE B 1 75 ? -1.394 7.68 -1.747 1 97.88 75 ILE B C 1
ATOM 1417 O O . ILE B 1 75 ? -1.571 7.406 -0.558 1 97.88 75 ILE B O 1
ATOM 1421 N N . LEU B 1 76 ? -0.504 7.105 -2.502 1 97.88 76 LEU B N 1
ATOM 1422 C CA . LEU B 1 76 ? 0.517 6.207 -1.972 1 97.88 76 LEU B CA 1
ATOM 1423 C C . LEU B 1 76 ? 1.905 6.824 -2.109 1 97.88 76 LEU B C 1
ATOM 1425 O O . LEU B 1 76 ? 2.303 7.227 -3.203 1 97.88 76 LEU B O 1
ATOM 1429 N N . MET B 1 77 ? 2.592 6.949 -0.954 1 98 77 MET B N 1
ATOM 1430 C CA . MET B 1 77 ? 3.949 7.488 -0.973 1 98 77 MET B CA 1
ATOM 1431 C C . MET B 1 77 ? 4.957 6.441 -0.513 1 98 77 MET B C 1
ATOM 1433 O O . MET B 1 77 ? 4.816 5.875 0.572 1 98 77 MET B O 1
ATOM 1437 N N . ASP B 1 78 ? 5.914 6.18 -1.354 1 96.69 78 ASP B N 1
ATOM 1438 C CA . ASP B 1 78 ? 7.043 5.32 -1.01 1 96.69 78 ASP B CA 1
ATOM 1439 C C . ASP B 1 78 ? 8.227 6.141 -0.503 1 96.69 78 ASP B C 1
ATOM 1441 O O . ASP B 1 78 ? 8.867 6.855 -1.276 1 96.69 78 ASP B O 1
ATOM 1445 N N . LEU B 1 79 ? 8.5 5.957 0.781 1 96.31 79 LEU B N 1
ATOM 1446 C CA . LEU B 1 79 ? 9.617 6.668 1.392 1 96.31 79 LEU B CA 1
ATOM 1447 C C . LEU B 1 79 ? 10.75 5.711 1.742 1 96.31 79 LEU B C 1
ATOM 1449 O O . LEU B 1 79 ? 11.578 6.012 2.607 1 96.31 79 LEU B O 1
ATOM 1453 N N . GLY B 1 80 ? 10.719 4.555 1.112 1 93.06 80 GLY B N 1
ATOM 1454 C CA . GLY B 1 80 ? 11.703 3.525 1.41 1 93.06 80 GLY B CA 1
ATOM 1455 C C . GLY B 1 80 ? 11.312 2.65 2.588 1 93.06 80 GLY B C 1
ATOM 1456 O O . GLY B 1 80 ? 10.523 1.716 2.439 1 93.06 80 GLY B O 1
ATOM 1457 N N . GLU B 1 81 ? 11.781 2.973 3.758 1 94.06 81 GLU B N 1
ATOM 1458 C CA . GLU B 1 81 ? 11.508 2.168 4.941 1 94.06 81 GLU B CA 1
ATOM 1459 C C . GLU B 1 81 ? 10.109 2.451 5.488 1 94.06 81 GLU B C 1
ATOM 1461 O O . GLU B 1 81 ? 9.656 1.785 6.418 1 94.06 81 GLU B O 1
ATOM 1466 N N . ILE B 1 82 ? 9.445 3.428 4.891 1 96.88 82 ILE B N 1
ATOM 1467 C CA . ILE B 1 82 ? 8.094 3.801 5.285 1 96.88 82 ILE B CA 1
ATOM 1468 C C . ILE B 1 82 ? 7.215 3.943 4.039 1 96.88 82 ILE B C 1
ATOM 1470 O O . ILE B 1 82 ? 7.605 4.598 3.07 1 96.88 82 ILE B O 1
ATOM 1474 N N . ILE B 1 83 ? 6.098 3.295 3.998 1 97.44 83 ILE B N 1
ATOM 1475 C CA . ILE B 1 83 ? 5.086 3.498 2.967 1 97.44 83 ILE B CA 1
ATOM 1476 C C . ILE B 1 83 ? 3.871 4.203 3.57 1 97.44 83 ILE B C 1
ATOM 1478 O O . ILE B 1 83 ? 3.326 3.754 4.582 1 97.44 83 ILE B O 1
ATOM 1482 N N . VAL B 1 84 ? 3.477 5.32 2.979 1 98.62 84 VAL B N 1
ATOM 1483 C CA . VAL B 1 84 ? 2.365 6.113 3.494 1 98.62 84 VAL B CA 1
ATOM 1484 C C . VAL B 1 84 ? 1.155 5.969 2.574 1 98.62 84 VAL B C 1
ATOM 1486 O O . VAL B 1 84 ? 1.277 6.102 1.354 1 98.62 84 VAL B O 1
ATOM 1489 N N . HIS B 1 85 ? 0.056 5.605 3.117 1 98.19 85 HIS B N 1
ATOM 1490 C CA . HIS B 1 85 ? -1.239 5.625 2.447 1 98.19 85 HIS B CA 1
ATOM 1491 C C . HIS B 1 85 ? -2.094 6.793 2.932 1 98.19 85 HIS B C 1
ATOM 1493 O O . HIS B 1 85 ? -2.379 6.906 4.125 1 98.19 85 HIS B O 1
ATOM 1499 N N . ILE B 1 86 ? -2.508 7.66 2.041 1 98.62 86 ILE B N 1
ATOM 1500 C CA . ILE B 1 86 ? -3.375 8.789 2.357 1 98.62 86 ILE B CA 1
ATOM 1501 C C . ILE B 1 86 ? -4.719 8.617 1.649 1 98.62 86 ILE B C 1
ATOM 1503 O O . ILE B 1 86 ? -4.777 8.578 0.419 1 98.62 86 ILE B O 1
ATOM 1507 N N . PHE B 1 87 ? -5.762 8.531 2.406 1 98.12 87 PHE B N 1
ATOM 1508 C CA . PHE B 1 87 ? -7.102 8.336 1.863 1 98.12 87 PHE B CA 1
ATOM 1509 C C . PHE B 1 87 ? -7.992 9.531 2.178 1 98.12 87 PHE B C 1
ATOM 1511 O O . PHE B 1 87 ? -7.867 10.148 3.24 1 98.12 87 PHE B O 1
ATOM 1518 N N . THR B 1 88 ? -8.945 9.828 1.28 1 98.44 88 THR B N 1
ATOM 1519 C CA . THR B 1 88 ? -10.008 10.75 1.655 1 98.44 88 THR B CA 1
ATOM 1520 C C . THR B 1 88 ? -11.016 10.062 2.57 1 98.44 88 THR B C 1
ATOM 1522 O O . THR B 1 88 ? -11.172 8.844 2.533 1 98.44 88 THR B O 1
ATOM 1525 N N . GLU B 1 89 ? -11.617 10.859 3.354 1 97.19 89 GLU B N 1
ATOM 1526 C CA . GLU B 1 89 ? -12.695 10.352 4.188 1 97.19 89 GLU B CA 1
ATOM 1527 C C . GLU B 1 89 ? -13.758 9.641 3.348 1 97.19 89 GLU B C 1
ATOM 1529 O O . GLU B 1 89 ? -14.266 8.586 3.738 1 97.19 89 GLU B O 1
ATOM 1534 N N . GLU B 1 90 ? -14.039 10.219 2.26 1 96.19 90 GLU B N 1
ATOM 1535 C CA . GLU B 1 90 ? -15.031 9.641 1.353 1 96.19 90 GLU B CA 1
ATOM 1536 C C . GLU B 1 90 ? -14.594 8.258 0.871 1 96.19 90 GLU B C 1
ATOM 1538 O O . GLU B 1 90 ? -15.398 7.324 0.845 1 96.19 90 GLU B O 1
ATOM 1543 N N . GLN B 1 91 ? -13.414 8.141 0.47 1 94.62 91 GLN B N 1
ATOM 1544 C CA . GLN B 1 91 ? -12.891 6.859 0.009 1 94.62 91 GLN B CA 1
ATOM 1545 C C . GLN B 1 91 ? -12.953 5.809 1.113 1 94.62 91 GLN B C 1
ATOM 1547 O O . GLN B 1 91 ? -13.281 4.648 0.855 1 94.62 91 GLN B O 1
ATOM 1552 N N . ARG B 1 92 ? -12.688 6.168 2.266 1 93.62 92 ARG B N 1
ATOM 1553 C CA . ARG B 1 92 ? -12.758 5.246 3.395 1 93.62 92 ARG B CA 1
ATOM 1554 C C . ARG B 1 92 ? -14.188 4.801 3.656 1 93.62 92 ARG B C 1
ATOM 1556 O O . ARG B 1 92 ? -14.438 3.637 3.977 1 93.62 92 ARG B O 1
ATOM 1563 N N . GLU B 1 93 ? -15.016 5.719 3.592 1 92.81 93 GLU B N 1
ATOM 1564 C CA . GLU B 1 93 ? -16.422 5.375 3.746 1 92.81 93 GLU B CA 1
ATOM 1565 C C . GLU B 1 93 ? -16.875 4.375 2.684 1 92.81 93 GLU B C 1
ATOM 1567 O O . GLU B 1 93 ? -17.656 3.475 2.965 1 92.81 93 GLU B O 1
ATOM 1572 N N . PHE B 1 94 ? -16.422 4.645 1.505 1 91.62 94 PHE B N 1
ATOM 1573 C CA . PHE B 1 94 ? -16.703 3.705 0.427 1 91.62 94 PHE B CA 1
ATOM 1574 C C . PHE B 1 94 ? -16.234 2.303 0.799 1 91.62 94 PHE B C 1
ATOM 1576 O O . PHE B 1 94 ? -16.953 1.327 0.588 1 91.62 94 PHE B O 1
ATOM 1583 N N . TYR B 1 95 ? -15.078 2.205 1.339 1 89.25 95 TYR B N 1
ATOM 1584 C CA . TYR B 1 95 ? -14.555 0.909 1.756 1 89.25 95 TYR B CA 1
ATOM 1585 C C . TYR B 1 95 ? -15.445 0.271 2.811 1 89.25 95 TYR B C 1
ATOM 1587 O O . TYR B 1 95 ? -15.672 -0.941 2.793 1 89.25 95 TYR B O 1
ATOM 1595 N N . ASP B 1 96 ? -15.883 1.084 3.764 1 87.31 96 ASP B N 1
ATOM 1596 C CA . ASP B 1 96 ? -16.75 0.591 4.832 1 87.31 96 ASP B CA 1
ATOM 1597 C C . ASP B 1 96 ? -18.031 -0.01 4.27 1 87.31 96 ASP B C 1
ATOM 1599 O O . ASP B 1 96 ? -18.484 -1.063 4.727 1 87.31 96 ASP B O 1
ATOM 1603 N N . ILE B 1 97 ? -18.516 0.623 3.357 1 85.94 97 ILE B N 1
ATOM 1604 C CA . ILE B 1 97 ? -19.781 0.183 2.754 1 85.94 97 ILE B CA 1
ATOM 1605 C C . ILE B 1 97 ? -19.547 -1.094 1.949 1 85.94 97 ILE B C 1
ATOM 1607 O O . ILE B 1 97 ? -20.359 -2.021 1.997 1 85.94 97 ILE B O 1
ATOM 1611 N N . GLU B 1 98 ? -18.438 -1.083 1.229 1 82.31 98 GLU B N 1
ATOM 1612 C CA . GLU B 1 98 ? -18.094 -2.244 0.409 1 82.31 98 GLU B CA 1
ATOM 1613 C C . GLU B 1 98 ? -17.891 -3.486 1.27 1 82.31 98 GLU B C 1
ATOM 1615 O O . GLU B 1 98 ? -18.234 -4.598 0.86 1 82.31 98 GLU B O 1
ATOM 1620 N N . LYS B 1 99 ? -17.266 -3.246 2.383 1 80.12 99 LYS B N 1
ATOM 1621 C CA . LYS B 1 99 ? -17.031 -4.34 3.322 1 80.12 99 LYS B CA 1
ATOM 1622 C C . LYS B 1 99 ? -18.359 -4.965 3.768 1 80.12 99 LYS B C 1
ATOM 1624 O O . LYS B 1 99 ? -18.422 -6.164 4.039 1 80.12 99 LYS B O 1
ATOM 1629 N N . LEU B 1 100 ? -19.375 -4.195 3.85 1 75.88 100 LEU B N 1
ATOM 1630 C CA . LEU B 1 100 ? -20.688 -4.656 4.293 1 75.88 100 LEU B CA 1
ATOM 1631 C C . LEU B 1 100 ? -21.328 -5.57 3.248 1 75.88 100 LEU B C 1
ATOM 1633 O O . LEU B 1 100 ? -22.156 -6.418 3.582 1 75.88 100 LEU B O 1
ATOM 1637 N N . TRP B 1 101 ? -20.969 -5.379 2.012 1 71.69 101 TRP B N 1
ATOM 1638 C CA . TRP B 1 101 ? -21.562 -6.168 0.938 1 71.69 101 TRP B CA 1
ATOM 1639 C C . TRP B 1 101 ? -20.859 -7.512 0.796 1 71.69 101 TRP B C 1
ATOM 1641 O O . TRP B 1 101 ? -21.359 -8.414 0.122 1 71.69 101 TRP B O 1
ATOM 1651 N N . ASP B 1 102 ? -19.609 -7.707 1.382 1 61.81 102 ASP B N 1
ATOM 1652 C CA . ASP B 1 102 ? -18.922 -9 1.311 1 61.81 102 ASP B CA 1
ATOM 1653 C C . ASP B 1 102 ? -19.406 -9.93 2.424 1 61.81 102 ASP B C 1
ATOM 1655 O O . ASP B 1 102 ? -19.672 -9.484 3.541 1 61.81 102 ASP B O 1
#

Sequence (204 aa):
MNKLEIVKKACEDRLGSDIKVLEIGSKTTIADYFVIVTGNSVQHTKALANEIEDKIEKAGYEVLRNEGFRDATWILMDLGEIIVHIFTEEQREFYDIEKLWDMNKLEIVKKACEDRLGSDIKVLEIGSKTTIADYFVIVTGNSVQHTKALANEIEDKIEKAGYEVLRNEGFRDATWILMDLGEIIVHIFTEEQREFYDIEKLWD

Radius of gyration: 16.23 Å; Cα contacts (8 Å, |Δi|>4): 409; chains: 2; bounding box: 43×41×31 Å

pLDDT: mean 94.87, std 5.99, range [61.81, 98.88]

Secondary structure (DSSP, 8-state):
--HHHHHHHHHHHTT-EEEEEEE-TTT-SS-SEEEEEEESSHHHHHHHHHHHHHHHHHTT----EEESTTT-SEEEEE-SSEEEEEEEHHHHHHHHHHHHH-/--HHHHHHHHHHHTT-EEEEEEE-TTT-SS-SEEEEEEESSHHHHHHHHHHHHHHHHHTT----EEESTTT-SEEEEE-SSEEEEEEEHHHHHHHHHHHHH-

Foldseek 3Di:
DDLVVLLVVLCVVLPWPPWDWDQCVVPDPQARIEIETEAADLVSLLSSVVSSQVSCVVVVFHWPDWPDNVVSQWIWTCRGNYIYIYHYPVVVVVVVVVVVVD/DDLVVLLVVLCVVLPWPPWDWDQCVVPDPFARIEIETEAADLVSLLSSVVSSQVSCVVVVFHWPDWPDNVVSQWIWTCRGNYIYIYHYPVVVVVVVVVVVVD